Protein AF-A0AA38VPV1-F1 (afdb_monomer_lite)

Foldseek 3Di:
DDDDPADDDDDDPVVVCVVVCLEPVPFQDFLDQDDDQALLPPAEDDDPPVQVVLVVLLPSLSSVLRVLCVPFLLQQLLLLQDDPVCPVVNPPDDDDPDDDDDDPDPDQFDASERPPDPRSSVRSVCCSRPPNSVQEYEYADAVCCLPPVDQKDKQLADDPPDDPVCGVPVVVNVVQVVVCVVVPHQWHRMYMYGYSLLSVVLVVCVVVVNSRFPQNVQSSNVSNLRVQLVVQVCSQSGHPVSDDPVNFAHHYHQFPDRRRSQVSSCSSVVQWRKDAPDPSVVCSVPVTSQQFIKIWGGDGCVVVDDDSHTDIHTRGTYD

Sequence (319 aa):
MGRMAGSMPKAWDRDELIRCGAIETGHKFRLDLHGEIHPIFRNWVIGSSDRSDLLAELQQPLLLVSRILEAVGYQWLSSFFPDEGHSARGHCEAPRKLLGTSCLHSAAETVAKDASSDGALESARLELSSALPRCIVWQLDADMFRERGWVGYTARHPRTGTGFQGLDAPETIEKWDGLAHMINAKYRSLTVMVMQEYPARLRELRRFGLEDTEEYVFTAFMAAVTVLHELGHVAFWKDFSALNPRMGEPYHGNDLEMELGDSFVARIFGGWVPFPVLDADSFRRCPSFRDGLAWRQHLTLEHGVRPLFRAHYSIRAAQ

Structure (mmCIF, N/CA/C/O backbone):
data_AF-A0AA38VPV1-F1
#
_entry.id   AF-A0AA38VPV1-F1
#
loop_
_atom_site.group_PDB
_atom_site.id
_atom_site.type_symbol
_atom_site.label_atom_id
_atom_site.label_alt_id
_atom_site.label_comp_id
_atom_site.label_asym_id
_atom_site.label_entity_id
_atom_site.label_seq_id
_atom_site.pdbx_PDB_ins_code
_atom_site.Cartn_x
_atom_site.Cartn_y
_atom_site.Cartn_z
_atom_site.occupancy
_atom_site.B_iso_or_equiv
_atom_site.auth_seq_id
_atom_site.auth_comp_id
_atom_site.auth_asym_id
_atom_site.auth_atom_id
_atom_site.pdbx_PDB_model_num
ATOM 1 N N . MET A 1 1 ? -19.719 6.318 -17.900 1.00 29.78 1 MET A N 1
ATOM 2 C CA . MET A 1 1 ? -19.731 5.001 -17.227 1.00 29.78 1 MET A CA 1
ATOM 3 C C . MET A 1 1 ? -21.112 4.788 -16.634 1.00 29.78 1 MET A C 1
ATOM 5 O O . MET A 1 1 ? -21.563 5.633 -15.871 1.00 29.78 1 MET A O 1
ATOM 9 N N . GLY A 1 2 ? -21.824 3.753 -17.080 1.00 25.44 2 GLY A N 1
ATOM 10 C CA . GLY A 1 2 ? -23.187 3.465 -16.631 1.00 25.44 2 GLY A CA 1
ATOM 11 C C . GLY A 1 2 ? -23.204 3.014 -15.173 1.00 25.44 2 GLY A C 1
ATOM 12 O O . GLY A 1 2 ? -22.370 2.208 -14.770 1.00 25.44 2 GLY A O 1
ATOM 13 N N . ARG A 1 3 ? -24.147 3.549 -14.390 1.00 27.44 3 ARG A N 1
ATOM 14 C CA . ARG A 1 3 ? -24.446 3.087 -13.032 1.00 27.44 3 ARG A CA 1
ATOM 15 C C . ARG A 1 3 ? -24.883 1.622 -13.114 1.00 27.44 3 ARG A C 1
ATOM 17 O O . ARG A 1 3 ? -26.008 1.348 -13.524 1.00 27.44 3 ARG A O 1
ATOM 24 N N . MET A 1 4 ? -24.010 0.685 -12.748 1.00 32.19 4 MET A N 1
ATOM 25 C CA . MET A 1 4 ? -24.480 -0.632 -12.323 1.00 32.19 4 MET A CA 1
ATOM 26 C C . MET A 1 4 ? -25.304 -0.408 -11.057 1.00 32.19 4 MET A C 1
ATOM 28 O O . MET A 1 4 ? -24.842 0.265 -10.136 1.00 32.19 4 MET A O 1
ATOM 32 N N . ALA A 1 5 ? -26.540 -0.907 -11.045 1.00 34.53 5 ALA A N 1
ATOM 33 C CA . ALA A 1 5 ? -27.359 -0.945 -9.844 1.00 34.53 5 ALA A CA 1
ATOM 34 C C . ALA A 1 5 ? -26.578 -1.732 -8.784 1.00 34.53 5 ALA A C 1
ATOM 36 O O . ALA A 1 5 ? -26.422 -2.947 -8.898 1.00 34.53 5 ALA A O 1
ATOM 37 N N . GLY A 1 6 ? -25.993 -1.00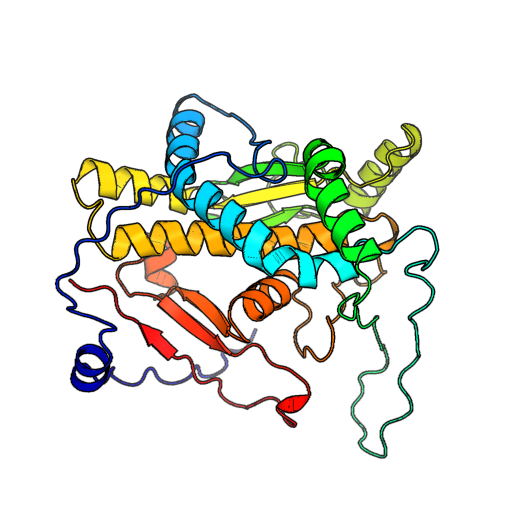5 -7.831 1.00 38.66 6 GLY A N 1
ATOM 38 C CA . GLY A 1 6 ? -25.211 -1.584 -6.751 1.00 38.66 6 GLY A CA 1
ATOM 39 C C . GLY A 1 6 ? -26.068 -2.551 -5.947 1.00 38.66 6 GLY A C 1
ATOM 40 O O . GLY A 1 6 ? -27.283 -2.372 -5.832 1.00 38.66 6 GLY A O 1
ATOM 41 N N . SER A 1 7 ? -25.427 -3.585 -5.410 1.00 43.41 7 SER A N 1
ATOM 42 C CA . SER A 1 7 ? -25.991 -4.431 -4.366 1.00 43.41 7 SER A CA 1
ATOM 43 C C . SER A 1 7 ? -26.727 -3.558 -3.347 1.00 43.41 7 SER A C 1
ATOM 45 O O . SER A 1 7 ? -26.147 -2.642 -2.767 1.00 43.41 7 SER A O 1
ATOM 47 N N . MET A 1 8 ? -28.026 -3.805 -3.166 1.00 41.97 8 MET A N 1
ATOM 48 C CA . MET A 1 8 ? -28.805 -3.122 -2.136 1.00 41.97 8 MET A CA 1
ATOM 49 C C . MET A 1 8 ? -28.166 -3.461 -0.782 1.00 41.97 8 MET A C 1
ATOM 51 O O . MET A 1 8 ? -28.067 -4.654 -0.470 1.00 41.97 8 MET A O 1
ATOM 55 N N . PRO A 1 9 ? -27.710 -2.471 0.006 1.00 50.47 9 PRO A N 1
ATOM 56 C CA . PRO A 1 9 ? -27.156 -2.740 1.322 1.00 50.47 9 PRO A CA 1
ATOM 57 C C . PRO A 1 9 ? -28.230 -3.441 2.154 1.00 50.47 9 PRO A C 1
ATOM 59 O O . PRO A 1 9 ? -29.327 -2.916 2.351 1.00 50.47 9 PRO A O 1
ATOM 62 N N . LYS A 1 10 ? -27.941 -4.666 2.596 1.00 56.19 10 LYS A N 1
ATOM 63 C CA . LYS A 1 10 ? -28.789 -5.343 3.575 1.00 56.19 10 LYS A CA 1
ATOM 64 C C . LYS A 1 10 ? -28.537 -4.714 4.937 1.00 56.19 10 LYS A C 1
ATOM 66 O O . LYS A 1 10 ? -27.414 -4.317 5.243 1.00 56.19 10 LYS A O 1
ATOM 71 N N . ALA A 1 11 ? -29.587 -4.632 5.749 1.00 59.47 11 ALA A N 1
ATOM 72 C CA . ALA A 1 11 ? -29.415 -4.304 7.151 1.00 59.47 11 ALA A CA 1
ATOM 73 C C . ALA A 1 11 ? -28.499 -5.352 7.792 1.00 59.47 11 ALA A C 1
ATOM 75 O O . ALA A 1 11 ? -28.614 -6.547 7.517 1.00 59.47 11 ALA A O 1
ATOM 76 N N . TRP A 1 12 ? -27.578 -4.875 8.614 1.00 59.53 12 TRP A N 1
ATOM 77 C CA . TRP A 1 12 ? -26.670 -5.711 9.374 1.00 59.53 12 TRP A CA 1
ATOM 78 C C . TRP A 1 12 ? -27.447 -6.515 10.415 1.00 59.53 12 TRP A C 1
ATOM 80 O O . TRP A 1 12 ? -28.262 -5.940 11.142 1.00 59.53 12 TRP A O 1
ATOM 90 N N . ASP A 1 13 ? -27.172 -7.814 10.525 1.00 70.62 13 ASP A N 1
ATOM 91 C CA . ASP A 1 13 ? -27.646 -8.611 11.657 1.00 70.62 13 ASP A CA 1
ATOM 92 C C . ASP A 1 13 ? -26.740 -8.322 12.860 1.00 70.62 13 ASP A C 1
ATOM 94 O O . ASP A 1 13 ? -25.675 -8.913 13.037 1.00 70.62 13 ASP A O 1
ATOM 98 N N . ARG A 1 14 ? -27.139 -7.330 13.663 1.00 67.56 14 ARG A N 1
ATOM 99 C CA . ARG A 1 14 ? -26.377 -6.906 14.843 1.00 67.56 14 ARG A CA 1
ATOM 100 C C . ARG A 1 14 ? -26.188 -8.059 15.833 1.00 67.56 14 ARG A C 1
ATOM 102 O O . ARG A 1 14 ? -25.114 -8.162 16.418 1.00 67.56 14 ARG A O 1
ATOM 109 N N . ASP A 1 15 ? -27.179 -8.936 15.981 1.00 71.88 15 ASP A N 1
ATOM 110 C CA . ASP A 1 15 ? -27.124 -10.058 16.921 1.00 71.88 15 ASP A CA 1
ATOM 111 C C . ASP A 1 15 ? -26.126 -11.124 16.452 1.00 71.88 15 ASP A C 1
ATOM 113 O O . ASP A 1 15 ? -25.409 -11.715 17.258 1.00 71.88 15 ASP A O 1
ATOM 117 N N . GLU A 1 16 ? -26.040 -11.386 15.147 1.00 68.31 16 GLU A N 1
ATOM 118 C CA . GLU A 1 16 ? -24.996 -12.236 14.567 1.00 68.31 16 GLU A CA 1
ATOM 119 C C . GLU A 1 16 ? -23.597 -11.633 14.747 1.00 68.31 16 GLU A C 1
ATOM 121 O O . GLU A 1 16 ? -22.689 -12.334 15.185 1.00 68.31 16 GLU A O 1
ATOM 126 N N . LEU A 1 17 ? -23.426 -10.329 14.514 1.00 61.12 17 LEU A N 1
ATOM 127 C CA . LEU A 1 17 ? -22.130 -9.661 14.690 1.00 61.12 17 LEU A CA 1
ATOM 128 C C . LEU A 1 17 ? -21.656 -9.669 16.146 1.00 61.12 17 LEU A C 1
ATOM 130 O O . LEU A 1 17 ? -20.478 -9.920 16.394 1.00 61.12 17 LEU A O 1
ATOM 134 N N . ILE A 1 18 ? -22.558 -9.436 17.104 1.00 65.81 18 ILE A N 1
ATOM 135 C CA . ILE A 1 18 ? -22.245 -9.540 18.537 1.00 65.81 18 ILE A CA 1
ATOM 136 C C . ILE A 1 18 ? -21.877 -10.988 18.886 1.00 65.81 18 ILE A C 1
ATOM 138 O O . ILE A 1 18 ? -20.853 -11.223 19.525 1.00 65.81 18 ILE A O 1
ATOM 142 N N . ARG A 1 19 ? -22.662 -11.980 18.432 1.00 70.19 19 ARG A N 1
ATOM 143 C CA . ARG A 1 19 ? -22.385 -13.411 18.687 1.00 70.19 19 ARG A CA 1
ATOM 144 C C . ARG A 1 19 ? -21.039 -13.865 18.128 1.00 70.19 19 ARG A C 1
ATOM 146 O O . ARG A 1 19 ? -20.371 -14.680 18.756 1.00 70.19 19 ARG A O 1
ATOM 153 N N . CYS A 1 20 ? -20.644 -13.335 16.976 1.00 61.69 20 CYS A N 1
ATOM 154 C CA . CYS A 1 20 ? -19.362 -13.622 16.343 1.00 61.69 20 CYS A CA 1
ATOM 155 C C . CYS A 1 20 ? -18.199 -12.797 16.923 1.00 61.69 20 CYS A C 1
ATOM 157 O O . CYS A 1 20 ? -17.075 -12.934 16.445 1.00 61.69 20 CYS A O 1
ATOM 159 N N . GLY A 1 21 ? -18.444 -11.939 17.923 1.00 58.31 21 GLY A N 1
ATOM 160 C CA . GLY A 1 21 ? -17.423 -11.074 18.519 1.00 58.31 21 GLY A CA 1
ATOM 161 C C . GLY A 1 21 ? -16.864 -10.036 17.543 1.00 58.31 21 GLY A C 1
ATOM 162 O O . GLY A 1 21 ? -15.721 -9.614 17.689 1.00 58.31 21 GLY A O 1
ATOM 163 N N . ALA A 1 22 ? -17.640 -9.658 16.526 1.00 59.44 22 ALA A N 1
ATOM 164 C CA . ALA A 1 22 ? -17.220 -8.714 15.496 1.00 59.44 22 ALA A CA 1
ATOM 165 C C . ALA A 1 22 ? -17.436 -7.248 15.907 1.00 59.44 22 ALA A C 1
ATOM 167 O O . ALA A 1 22 ? -16.759 -6.376 15.378 1.00 59.44 22 ALA A O 1
ATOM 168 N N . ILE A 1 23 ? -18.371 -6.975 16.826 1.00 61.56 23 ILE A N 1
ATOM 169 C CA . ILE A 1 23 ? -18.681 -5.639 17.366 1.00 61.56 23 ILE A CA 1
ATOM 170 C C . ILE A 1 23 ? -18.973 -5.728 18.867 1.00 61.56 23 ILE A C 1
ATOM 172 O O . ILE A 1 23 ? -19.243 -6.815 19.376 1.00 61.56 23 ILE A O 1
ATOM 176 N N . GLU A 1 24 ? -18.963 -4.586 19.565 1.00 64.00 24 GLU A N 1
ATOM 177 C CA . GLU A 1 24 ? -19.323 -4.475 20.997 1.00 64.00 24 GLU A CA 1
ATOM 178 C C . GLU A 1 24 ? -18.534 -5.429 21.906 1.00 64.00 24 GLU A C 1
ATOM 180 O O . GLU A 1 24 ? -18.998 -5.864 22.957 1.00 64.00 24 GLU A O 1
ATOM 185 N N . THR A 1 25 ? -17.300 -5.737 21.514 1.00 65.31 25 THR A N 1
ATOM 186 C CA . THR A 1 25 ? -16.459 -6.707 22.222 1.00 65.31 25 THR A CA 1
ATOM 187 C C . THR A 1 25 ? -16.004 -6.218 23.600 1.00 65.31 25 THR A C 1
ATOM 189 O O . THR A 1 25 ? -15.490 -6.996 24.401 1.00 65.31 25 THR A O 1
ATOM 192 N N . GLY A 1 26 ? -16.152 -4.918 23.886 1.00 63.03 26 GLY A N 1
ATOM 193 C CA . GLY A 1 26 ? -15.644 -4.280 25.101 1.00 63.03 26 GLY A CA 1
ATOM 194 C C . GLY A 1 26 ? -14.113 -4.234 25.176 1.00 63.03 26 GLY A C 1
ATOM 195 O O . GLY A 1 26 ? -13.563 -3.753 26.170 1.00 63.03 26 GLY A O 1
ATOM 196 N N . HIS A 1 27 ? -13.411 -4.716 24.145 1.00 64.88 27 HIS A N 1
ATOM 197 C CA . HIS A 1 27 ? -11.962 -4.661 24.072 1.00 64.88 27 HIS A CA 1
ATOM 198 C C . HIS A 1 27 ? -11.513 -3.248 23.716 1.00 64.88 27 HIS A C 1
ATOM 200 O O . HIS A 1 27 ? -11.891 -2.685 22.694 1.00 64.88 27 HIS A O 1
ATOM 206 N N . LYS A 1 28 ? -10.662 -2.683 24.571 1.00 67.19 28 LYS A N 1
ATOM 207 C CA . LYS A 1 28 ? -9.878 -1.502 24.227 1.00 67.19 28 LYS A CA 1
ATOM 208 C C . LYS A 1 28 ? -8.683 -1.961 23.412 1.00 67.19 28 LYS A C 1
ATOM 210 O O . LYS A 1 28 ? -7.874 -2.754 23.895 1.00 67.19 28 LYS A O 1
ATOM 215 N N . PHE A 1 29 ? -8.572 -1.462 22.191 1.00 71.25 29 PHE A N 1
ATOM 216 C CA . PHE A 1 29 ? -7.470 -1.801 21.306 1.00 71.25 29 PHE A CA 1
ATOM 217 C C . PHE A 1 29 ? -6.423 -0.703 21.386 1.00 71.25 29 PHE A C 1
ATOM 219 O O . PHE A 1 29 ? -6.683 0.423 20.991 1.00 71.25 29 PHE A O 1
ATOM 226 N N . ARG A 1 30 ? -5.225 -1.011 21.882 1.00 79.44 30 ARG A N 1
ATOM 227 C CA . ARG A 1 30 ? -4.096 -0.082 21.802 1.00 79.44 30 ARG A CA 1
ATOM 228 C C . ARG A 1 30 ? -3.117 -0.595 20.761 1.00 79.44 30 ARG A C 1
ATOM 230 O O . ARG A 1 30 ? -2.636 -1.720 20.882 1.00 79.44 30 ARG A O 1
ATOM 237 N N . LEU A 1 31 ? -2.824 0.223 19.754 1.00 84.62 31 LEU A N 1
ATOM 238 C CA . LEU A 1 31 ? -1.751 -0.082 18.813 1.00 84.62 31 LEU A CA 1
ATOM 239 C C . LEU A 1 31 ? -0.414 0.068 19.541 1.00 84.62 31 LEU A C 1
ATOM 241 O O . LEU A 1 31 ? -0.057 1.162 19.973 1.00 84.62 31 LEU A O 1
ATOM 245 N N . ASP A 1 32 ? 0.286 -1.047 19.711 1.00 89.94 32 ASP A N 1
ATOM 246 C CA . ASP A 1 32 ? 1.561 -1.117 20.427 1.00 89.94 32 ASP A CA 1
ATOM 247 C C . ASP A 1 32 ? 2.509 -2.104 19.733 1.00 89.94 32 ASP A C 1
ATOM 249 O O . ASP A 1 32 ? 3.116 -2.982 20.345 1.00 89.94 32 ASP A O 1
ATOM 253 N N . LEU A 1 33 ? 2.572 -2.025 18.401 1.00 92.25 33 LEU A N 1
ATOM 254 C CA . LEU A 1 33 ? 3.563 -2.769 17.636 1.00 92.25 33 LEU A CA 1
ATOM 255 C C . LEU A 1 33 ? 4.943 -2.154 17.866 1.00 92.25 33 LEU A C 1
ATOM 257 O O . LEU A 1 33 ? 5.098 -0.930 17.881 1.00 92.25 33 LEU A O 1
ATOM 261 N N . HIS A 1 34 ? 5.944 -3.027 17.982 1.00 93.88 34 HIS A N 1
ATOM 262 C CA . HIS A 1 34 ? 7.340 -2.677 18.242 1.00 93.88 34 HIS A CA 1
ATOM 263 C C . HIS A 1 34 ? 8.285 -3.244 17.175 1.00 93.88 34 HIS A C 1
ATOM 265 O O . HIS A 1 34 ? 7.930 -4.099 16.352 1.00 93.88 34 HIS A O 1
ATOM 271 N N . GLY A 1 35 ? 9.532 -2.781 17.223 1.00 94.44 35 GLY A N 1
ATOM 272 C CA . GLY A 1 35 ? 10.621 -3.217 16.354 1.00 94.44 35 GLY A CA 1
ATOM 273 C C . GLY A 1 35 ? 10.867 -2.263 15.191 1.00 94.44 35 GLY A C 1
ATOM 274 O O . GLY A 1 35 ? 10.474 -1.099 15.224 1.00 94.44 35 GLY A O 1
ATOM 275 N N . GLU A 1 36 ? 11.550 -2.755 14.163 1.00 96.31 36 GLU A N 1
ATOM 276 C CA . GLU A 1 36 ? 11.933 -1.932 13.019 1.00 96.31 36 GLU A CA 1
ATOM 277 C C . GLU A 1 36 ? 10.914 -2.002 11.881 1.00 96.31 36 GLU A C 1
ATOM 279 O O . GLU A 1 36 ? 10.382 -3.074 11.578 1.00 96.31 36 GLU A O 1
ATOM 284 N N . ILE A 1 37 ? 10.690 -0.861 11.222 1.00 97.81 37 ILE A N 1
ATOM 285 C CA . ILE A 1 37 ? 9.980 -0.790 9.940 1.00 97.81 37 ILE A CA 1
ATOM 286 C C . ILE A 1 37 ? 10.870 -1.422 8.867 1.00 97.81 37 ILE A C 1
ATOM 288 O O . ILE A 1 37 ? 12.065 -1.122 8.798 1.00 97.81 37 ILE A O 1
ATOM 292 N N . HIS A 1 38 ? 10.302 -2.267 8.015 1.00 98.06 38 HIS A N 1
ATOM 293 C CA . HIS A 1 38 ? 11.009 -2.928 6.927 1.00 98.06 38 HIS A CA 1
ATOM 294 C C . HIS A 1 38 ? 11.644 -1.893 5.974 1.00 98.06 38 HIS A C 1
ATOM 296 O O . HIS A 1 38 ? 10.984 -0.902 5.645 1.00 98.06 38 HIS A O 1
ATOM 302 N N . PRO A 1 39 ? 12.894 -2.085 5.498 1.00 97.75 39 PRO A N 1
ATOM 303 C CA . PRO A 1 39 ? 13.607 -1.103 4.673 1.00 97.75 39 PRO A CA 1
ATOM 304 C C . PRO A 1 39 ? 12.817 -0.563 3.478 1.00 97.75 39 PRO A C 1
ATOM 306 O O . PRO A 1 39 ? 12.891 0.632 3.191 1.00 97.75 39 PRO A O 1
ATOM 309 N N . ILE A 1 40 ? 12.013 -1.415 2.836 1.00 97.69 40 ILE A N 1
ATOM 310 C CA . ILE A 1 40 ? 11.172 -1.046 1.690 1.00 97.69 40 ILE A CA 1
ATOM 311 C C . ILE A 1 40 ? 10.214 0.118 1.974 1.00 97.69 40 ILE A C 1
ATOM 313 O O . ILE A 1 40 ? 9.898 0.859 1.051 1.00 97.69 40 ILE A O 1
ATOM 317 N N . PHE A 1 41 ? 9.811 0.332 3.231 1.00 97.62 41 PHE A N 1
ATOM 318 C CA . PHE A 1 41 ? 8.854 1.366 3.638 1.00 97.62 41 PHE A CA 1
ATOM 319 C C . PHE A 1 41 ? 9.505 2.587 4.303 1.00 97.62 41 PHE A C 1
ATOM 321 O O . PHE A 1 41 ? 8.802 3.396 4.902 1.00 97.62 41 PHE A O 1
ATOM 328 N N . ARG A 1 42 ? 10.839 2.722 4.276 1.00 92.94 42 ARG A N 1
ATOM 329 C CA . ARG A 1 42 ? 11.544 3.779 5.032 1.00 92.94 42 ARG A CA 1
ATOM 330 C C . ARG A 1 42 ? 11.714 5.092 4.267 1.00 92.94 42 ARG A C 1
ATOM 332 O O . ARG A 1 42 ? 11.824 6.142 4.895 1.00 92.94 42 ARG A O 1
ATOM 339 N N . ASN A 1 43 ? 11.776 5.051 2.938 1.00 94.38 43 ASN A N 1
ATOM 340 C CA . ASN A 1 43 ? 12.197 6.201 2.136 1.00 94.38 43 ASN A CA 1
ATOM 341 C C . ASN A 1 43 ? 11.036 7.162 1.827 1.00 94.38 43 ASN A C 1
ATOM 343 O O . ASN A 1 43 ? 10.511 7.156 0.717 1.00 94.38 43 ASN A O 1
ATOM 347 N N . TRP A 1 44 ? 10.616 7.961 2.811 1.00 94.50 44 TRP A N 1
ATOM 348 C CA . TRP A 1 44 ? 9.538 8.946 2.659 1.00 94.50 44 TRP A CA 1
ATOM 349 C C . TRP A 1 44 ? 10.059 10.337 2.285 1.00 94.50 44 TRP A C 1
ATOM 351 O O . TRP A 1 44 ? 11.041 10.816 2.850 1.00 94.50 44 TRP A O 1
ATOM 361 N N . VAL A 1 45 ? 9.356 11.036 1.390 1.00 90.06 45 VAL A N 1
ATOM 362 C CA . VAL A 1 45 ? 9.591 12.459 1.118 1.00 90.06 45 VAL A CA 1
ATOM 363 C C . VAL A 1 45 ? 9.173 13.272 2.336 1.00 90.06 45 VAL A C 1
ATOM 365 O O . VAL A 1 45 ? 7.985 13.466 2.607 1.00 90.06 45 VAL A O 1
ATOM 368 N N . ILE A 1 46 ? 10.164 13.794 3.051 1.00 78.62 46 ILE A N 1
ATOM 369 C CA . ILE A 1 46 ? 9.948 14.731 4.149 1.00 78.62 46 ILE A CA 1
ATOM 370 C C . ILE A 1 46 ? 9.747 16.119 3.534 1.00 78.62 46 ILE A C 1
ATOM 372 O O . ILE A 1 46 ? 10.673 16.720 2.992 1.00 78.62 46 ILE A O 1
ATOM 376 N N . GLY A 1 47 ? 8.500 16.589 3.553 1.00 70.00 47 GLY A N 1
ATOM 377 C CA . GLY A 1 47 ? 8.130 17.932 3.111 1.00 70.00 47 GLY A CA 1
ATOM 378 C C . GLY A 1 47 ? 8.303 18.979 4.216 1.00 70.00 47 GLY A C 1
ATOM 379 O O . GLY A 1 47 ? 9.269 18.964 4.972 1.00 70.00 47 GLY A O 1
ATOM 380 N N . SER A 1 48 ? 7.338 19.896 4.322 1.00 70.56 48 SER A N 1
ATOM 381 C CA . SER A 1 48 ? 7.248 20.847 5.438 1.00 70.56 48 SER A CA 1
ATOM 382 C C . SER A 1 48 ? 7.191 20.142 6.804 1.00 70.56 48 SER A C 1
ATOM 384 O O . SER A 1 48 ? 6.839 18.965 6.893 1.00 70.56 48 SER A O 1
ATOM 386 N N . SER A 1 49 ? 7.478 20.876 7.885 1.00 66.94 49 SER A N 1
ATOM 387 C CA . SER A 1 49 ? 7.426 20.353 9.262 1.00 66.94 49 SER A CA 1
ATOM 388 C C . SER A 1 49 ? 6.097 19.662 9.599 1.00 66.94 49 SER A C 1
ATOM 390 O O . SER A 1 49 ? 6.110 18.566 10.143 1.00 66.94 49 SER A O 1
ATOM 392 N N . ASP A 1 50 ? 4.958 20.223 9.177 1.00 68.94 50 ASP A N 1
ATOM 393 C CA . ASP A 1 50 ? 3.633 19.608 9.383 1.00 68.94 50 ASP A CA 1
ATOM 394 C C . ASP A 1 50 ? 3.492 18.243 8.680 1.00 68.94 50 ASP A C 1
ATOM 396 O O . ASP A 1 50 ? 2.867 17.327 9.210 1.00 68.94 50 ASP A O 1
ATOM 400 N N . ARG A 1 51 ? 4.128 18.056 7.514 1.00 74.06 51 ARG A N 1
ATOM 401 C CA . ARG A 1 51 ? 4.163 16.744 6.847 1.00 74.06 51 ARG A CA 1
ATOM 402 C C . ARG A 1 51 ? 5.060 15.754 7.582 1.00 74.06 51 ARG A C 1
ATOM 404 O O . ARG A 1 51 ? 4.721 14.577 7.629 1.00 74.06 51 ARG A O 1
ATOM 411 N N . SER A 1 52 ? 6.161 16.213 8.175 1.00 77.88 52 SER A N 1
ATOM 412 C CA . SER A 1 52 ? 7.007 15.366 9.025 1.00 77.88 52 SER A CA 1
ATOM 413 C C . SER A 1 52 ? 6.241 14.862 10.251 1.00 77.88 52 SER A C 1
ATOM 415 O O . SER A 1 52 ? 6.318 13.680 10.578 1.00 77.88 52 SER A O 1
ATOM 417 N N . ASP A 1 53 ? 5.453 15.728 10.890 1.00 85.44 53 ASP A N 1
ATOM 418 C CA . ASP A 1 53 ? 4.629 15.353 12.044 1.00 85.44 53 ASP A CA 1
ATOM 419 C C . ASP A 1 53 ? 3.508 14.378 11.657 1.00 85.44 53 ASP A C 1
ATOM 421 O O . ASP A 1 53 ? 3.187 13.464 12.413 1.00 85.44 53 ASP A O 1
ATOM 425 N N . LEU A 1 54 ? 2.922 14.540 10.466 1.00 89.31 54 LEU A N 1
ATOM 426 C CA . LEU A 1 54 ? 1.934 13.600 9.932 1.00 89.31 54 LEU A CA 1
ATOM 427 C C . LEU A 1 54 ? 2.540 12.226 9.634 1.00 89.31 54 LEU A C 1
ATOM 429 O O . LEU A 1 54 ? 1.921 11.212 9.942 1.00 89.31 54 LEU A O 1
ATOM 433 N N . LEU A 1 55 ? 3.748 12.169 9.070 1.00 90.81 55 LEU A N 1
ATOM 434 C CA . LEU A 1 55 ? 4.427 10.898 8.801 1.00 90.81 55 LEU A CA 1
ATOM 435 C C . LEU A 1 55 ? 4.649 10.077 10.077 1.00 90.81 55 LEU A C 1
ATOM 437 O O . LEU A 1 55 ? 4.546 8.854 10.028 1.00 90.81 55 LEU A O 1
ATOM 441 N N . ALA A 1 56 ? 4.879 10.726 11.222 1.00 92.75 56 ALA A N 1
ATOM 442 C CA . ALA A 1 56 ? 5.019 10.031 12.502 1.00 92.75 56 ALA A CA 1
ATOM 443 C C . ALA A 1 56 ? 3.758 9.230 12.890 1.00 92.75 56 ALA A C 1
ATOM 445 O O . ALA A 1 56 ? 3.864 8.196 13.547 1.00 92.75 56 ALA A O 1
ATOM 446 N N . GLU A 1 57 ? 2.571 9.648 12.441 1.00 95.50 57 GLU A N 1
ATOM 447 C CA . GLU A 1 57 ? 1.319 8.913 12.680 1.00 95.50 57 GLU A CA 1
ATOM 448 C C . GLU A 1 57 ? 1.249 7.599 11.895 1.00 95.50 57 GLU A C 1
ATOM 450 O O . GLU A 1 57 ? 0.505 6.693 12.266 1.00 95.50 57 GLU A O 1
ATOM 455 N N . LEU A 1 58 ? 2.046 7.455 10.830 1.00 96.56 58 LEU A N 1
ATOM 456 C CA . LEU A 1 58 ? 2.145 6.209 10.075 1.00 96.56 58 LEU A CA 1
ATOM 457 C C . LEU A 1 58 ? 3.051 5.165 10.736 1.00 96.56 58 LEU A C 1
ATOM 459 O O . LEU A 1 58 ? 3.122 4.048 10.234 1.00 96.56 58 LEU A O 1
ATOM 463 N N . GLN A 1 59 ? 3.694 5.455 11.871 1.00 96.25 59 GLN A N 1
ATOM 464 C CA . GLN A 1 59 ? 4.596 4.507 12.533 1.00 96.25 59 GLN A CA 1
ATOM 465 C C . GLN A 1 59 ? 3.938 3.136 12.778 1.00 96.25 59 GLN A C 1
ATOM 467 O O . GLN A 1 59 ? 4.486 2.109 12.381 1.00 96.25 59 GLN A O 1
ATOM 472 N N . GLN A 1 60 ? 2.757 3.108 13.405 1.00 96.69 60 GLN A N 1
ATOM 473 C CA . GLN A 1 60 ? 2.035 1.862 13.697 1.00 96.69 60 GLN A CA 1
ATOM 474 C C . GLN A 1 60 ? 1.553 1.148 12.416 1.00 96.69 60 GLN A C 1
ATOM 476 O O . GLN A 1 60 ? 1.831 -0.046 12.282 1.00 96.69 60 GLN A O 1
ATOM 481 N N . PRO A 1 61 ? 0.929 1.837 11.435 1.00 97.75 61 PRO A N 1
ATOM 482 C CA . PRO A 1 61 ? 0.650 1.253 10.122 1.00 97.75 61 PRO A CA 1
ATOM 483 C C . PRO A 1 61 ? 1.874 0.629 9.442 1.00 97.75 61 PRO A C 1
ATOM 485 O O . PRO A 1 61 ? 1.808 -0.508 8.985 1.00 97.75 61 PRO A O 1
ATOM 488 N N . LEU A 1 62 ? 3.013 1.324 9.403 1.00 98.31 62 LEU A N 1
ATOM 489 C CA . LEU A 1 62 ? 4.216 0.835 8.724 1.00 98.31 62 LEU A CA 1
ATOM 490 C C . LEU A 1 62 ? 4.845 -0.355 9.450 1.00 98.31 62 LEU A C 1
ATOM 492 O O . LEU A 1 62 ? 5.345 -1.274 8.798 1.00 98.31 62 LEU A O 1
ATOM 496 N N . LEU A 1 63 ? 4.783 -0.391 10.783 1.00 98.06 63 LEU A N 1
ATOM 497 C CA . LEU A 1 63 ? 5.168 -1.571 11.556 1.00 98.06 63 LEU A CA 1
ATOM 498 C C . LEU A 1 63 ? 4.255 -2.761 11.253 1.00 98.06 63 LEU A C 1
ATOM 500 O O . LEU A 1 63 ? 4.759 -3.859 11.023 1.00 98.06 63 LEU A O 1
ATOM 504 N N . LEU A 1 64 ? 2.938 -2.548 11.185 1.00 97.38 64 LEU A N 1
ATOM 505 C CA . LEU A 1 64 ? 1.980 -3.597 10.834 1.00 97.38 64 LEU A CA 1
ATOM 506 C C . LEU A 1 64 ? 2.282 -4.187 9.454 1.00 97.38 64 LEU A C 1
ATOM 508 O O . LEU A 1 64 ? 2.437 -5.401 9.324 1.00 97.38 64 LEU A O 1
ATOM 512 N N . VAL A 1 65 ? 2.439 -3.332 8.443 1.00 97.88 65 VAL A N 1
ATOM 513 C CA . VAL A 1 65 ? 2.798 -3.756 7.083 1.00 97.88 65 VAL A CA 1
ATOM 514 C C . VAL A 1 65 ? 4.105 -4.539 7.070 1.00 97.88 65 VAL A C 1
ATOM 516 O O . VAL A 1 65 ? 4.195 -5.565 6.401 1.00 97.88 65 VAL A O 1
ATOM 519 N N . SER A 1 66 ? 5.109 -4.088 7.824 1.00 98.25 66 SER A N 1
ATOM 520 C CA . SER A 1 66 ? 6.407 -4.766 7.908 1.00 98.25 66 SER A CA 1
ATOM 521 C C . SER A 1 66 ? 6.260 -6.196 8.424 1.00 98.25 66 SER A C 1
ATOM 523 O O . SER A 1 66 ? 6.797 -7.124 7.826 1.00 98.25 66 SER A O 1
ATOM 525 N N . ARG A 1 67 ? 5.469 -6.393 9.487 1.00 97.12 67 ARG A N 1
ATOM 526 C CA . ARG A 1 67 ? 5.229 -7.725 10.061 1.00 97.12 67 ARG A CA 1
ATOM 527 C C . ARG A 1 67 ? 4.410 -8.616 9.133 1.00 97.12 67 ARG A C 1
ATOM 529 O O . ARG A 1 67 ? 4.720 -9.796 9.016 1.00 97.12 67 ARG A O 1
ATOM 536 N N . ILE A 1 68 ? 3.412 -8.066 8.441 1.00 96.69 68 ILE A N 1
ATOM 537 C CA . ILE A 1 68 ? 2.631 -8.815 7.444 1.00 96.69 68 ILE A CA 1
ATOM 538 C C . ILE A 1 68 ? 3.528 -9.261 6.282 1.00 96.69 68 ILE A C 1
ATOM 540 O O . ILE A 1 68 ? 3.505 -10.432 5.898 1.00 96.69 68 ILE A O 1
ATOM 544 N N . LEU A 1 69 ? 4.345 -8.348 5.747 1.00 96.62 69 LEU A N 1
ATOM 545 C CA . LEU A 1 69 ? 5.283 -8.645 4.666 1.00 96.62 69 LEU A CA 1
ATOM 546 C C . LEU A 1 69 ? 6.230 -9.787 5.057 1.00 96.62 69 LEU A C 1
ATOM 548 O O . LEU A 1 69 ? 6.375 -10.750 4.306 1.00 96.62 69 LEU A O 1
ATOM 552 N N . GLU A 1 70 ? 6.823 -9.700 6.248 1.00 94.69 70 GLU A N 1
ATOM 553 C CA . GLU A 1 70 ? 7.762 -10.699 6.762 1.00 94.69 70 GLU A CA 1
ATOM 554 C C . GLU A 1 70 ? 7.125 -12.064 7.020 1.00 94.69 70 GLU A C 1
ATOM 556 O O . GLU A 1 70 ? 7.759 -13.089 6.752 1.00 94.69 70 GLU A O 1
ATOM 561 N N . ALA A 1 71 ? 5.893 -12.072 7.533 1.00 93.38 71 ALA A N 1
ATOM 562 C CA . ALA A 1 71 ? 5.182 -13.289 7.893 1.00 93.38 71 ALA A CA 1
ATOM 563 C C . ALA A 1 71 ? 4.657 -14.044 6.668 1.00 93.38 71 ALA A C 1
ATOM 565 O O . ALA A 1 71 ? 4.777 -15.266 6.611 1.00 93.38 71 ALA A O 1
ATOM 566 N N . VAL A 1 72 ? 4.054 -13.334 5.707 1.00 91.75 72 VAL A N 1
ATOM 567 C CA . VAL A 1 72 ? 3.305 -13.967 4.604 1.00 91.75 72 VAL A CA 1
ATOM 568 C C . VAL A 1 72 ? 3.473 -13.287 3.245 1.00 91.75 72 VAL A C 1
ATOM 570 O O . VAL A 1 72 ? 3.226 -13.917 2.219 1.00 91.75 72 VAL A O 1
ATOM 573 N N . GLY A 1 73 ? 3.908 -12.025 3.194 1.00 91.88 73 GLY A N 1
ATOM 574 C CA . GLY A 1 73 ? 3.932 -11.261 1.942 1.00 91.88 73 GLY A CA 1
ATOM 575 C C . GLY A 1 73 ? 4.976 -11.743 0.928 1.00 91.88 73 GLY A C 1
ATOM 576 O O . GLY A 1 73 ? 4.720 -11.736 -0.276 1.00 91.88 73 GLY A O 1
ATOM 577 N N . TYR A 1 74 ? 6.133 -12.219 1.395 1.00 92.31 74 TYR A N 1
ATOM 578 C CA . TYR A 1 74 ? 7.217 -12.651 0.505 1.00 92.31 74 TYR A CA 1
ATOM 579 C C . TYR A 1 74 ? 6.848 -13.797 -0.439 1.00 92.31 74 TYR A C 1
ATOM 581 O O . TYR A 1 74 ? 7.380 -13.857 -1.544 1.00 92.31 74 TYR A O 1
ATOM 589 N N . GLN A 1 75 ? 5.937 -14.684 -0.030 1.00 89.19 75 GLN A N 1
ATOM 590 C CA . GLN A 1 75 ? 5.551 -15.839 -0.841 1.00 89.19 75 GLN A CA 1
ATOM 591 C C . GLN A 1 75 ? 4.878 -15.427 -2.154 1.00 89.19 75 GLN A C 1
ATOM 593 O O . GLN A 1 75 ? 5.105 -16.053 -3.182 1.00 89.19 75 GLN A O 1
ATOM 598 N N . TRP A 1 76 ? 4.053 -14.381 -2.124 1.00 90.62 76 TRP A N 1
ATOM 599 C CA . TRP A 1 76 ? 3.425 -13.858 -3.336 1.00 90.62 76 TRP A CA 1
ATOM 600 C C . TRP A 1 76 ? 4.430 -13.060 -4.169 1.00 90.62 76 TRP A C 1
ATOM 602 O O . TRP A 1 76 ? 4.544 -13.239 -5.381 1.00 90.62 76 TRP A O 1
ATOM 612 N N . LEU A 1 77 ? 5.210 -12.209 -3.494 1.00 90.88 77 LEU A N 1
ATOM 613 C CA . LEU A 1 77 ? 6.166 -11.312 -4.137 1.00 90.88 77 LEU A CA 1
ATOM 614 C C . LEU A 1 77 ? 7.288 -12.062 -4.863 1.00 90.88 77 LEU A C 1
ATOM 616 O O . LEU A 1 77 ? 7.766 -11.561 -5.876 1.00 90.88 77 LEU A O 1
ATOM 620 N N . SER A 1 78 ? 7.682 -13.256 -4.408 1.00 89.12 78 SER A N 1
ATOM 621 C CA . SER A 1 78 ? 8.741 -14.066 -5.035 1.00 89.12 78 SER A CA 1
ATOM 622 C C . SER A 1 78 ? 8.494 -14.378 -6.512 1.00 89.12 78 SER A C 1
ATOM 624 O O . SER A 1 78 ? 9.452 -14.516 -7.272 1.00 89.12 78 SER A O 1
ATOM 626 N N . SER A 1 79 ? 7.233 -14.397 -6.957 1.00 85.50 79 SER A N 1
ATOM 627 C CA . SER A 1 79 ? 6.873 -14.551 -8.374 1.00 85.50 79 SER A CA 1
ATOM 628 C C . SER A 1 79 ? 7.426 -13.430 -9.275 1.00 85.50 79 SER A C 1
ATOM 630 O O . SER A 1 79 ? 7.599 -13.635 -10.477 1.00 85.50 79 SER A O 1
ATOM 632 N N . PHE A 1 80 ? 7.779 -12.276 -8.696 1.00 86.25 80 PHE A N 1
ATOM 633 C CA . PHE A 1 80 ? 8.353 -11.112 -9.379 1.00 86.25 80 PHE A CA 1
ATOM 634 C C . PHE A 1 80 ? 9.873 -10.961 -9.179 1.00 86.25 80 PHE A C 1
ATOM 636 O O . PHE A 1 80 ? 10.459 -10.003 -9.695 1.00 86.25 80 PHE A O 1
ATOM 643 N N . PHE A 1 81 ? 10.515 -11.890 -8.455 1.00 83.56 81 PHE A N 1
ATOM 644 C CA . PHE A 1 81 ? 11.960 -11.908 -8.167 1.00 83.56 81 PHE A CA 1
ATOM 645 C C . PHE A 1 81 ? 12.610 -13.257 -8.521 1.00 83.56 81 PHE A C 1
ATOM 647 O O . PHE A 1 81 ? 13.172 -13.920 -7.647 1.00 83.56 81 PHE A O 1
ATOM 654 N N . PRO A 1 82 ? 12.543 -13.698 -9.788 1.00 68.19 82 PRO A N 1
ATOM 655 C CA . PRO A 1 82 ? 13.110 -14.982 -10.171 1.00 68.19 82 PRO A CA 1
ATOM 656 C C . PRO A 1 82 ? 14.625 -15.047 -9.945 1.00 68.19 82 PRO A C 1
ATOM 658 O O . PRO A 1 82 ? 15.345 -14.086 -10.219 1.00 68.19 82 PRO A O 1
ATOM 661 N N . ASP A 1 83 ? 15.107 -16.213 -9.516 1.00 64.06 83 ASP A N 1
ATOM 662 C CA . ASP A 1 83 ? 16.538 -16.504 -9.396 1.00 64.06 83 ASP A CA 1
ATOM 663 C C . ASP A 1 83 ? 17.247 -16.420 -10.755 1.00 64.06 83 ASP A C 1
ATOM 665 O O . ASP A 1 83 ? 16.663 -16.739 -11.793 1.00 64.06 83 ASP A O 1
ATOM 669 N N . GLU A 1 84 ? 18.547 -16.098 -10.759 1.00 53.28 84 GLU A N 1
ATOM 670 C CA . GLU A 1 84 ? 19.361 -15.965 -11.983 1.00 53.28 84 GLU A CA 1
ATOM 671 C C . GLU A 1 84 ? 19.386 -17.231 -12.876 1.00 53.28 84 GLU A C 1
ATOM 673 O O . GLU A 1 84 ? 19.737 -17.152 -14.053 1.00 53.28 84 GLU A O 1
ATOM 678 N N . GLY 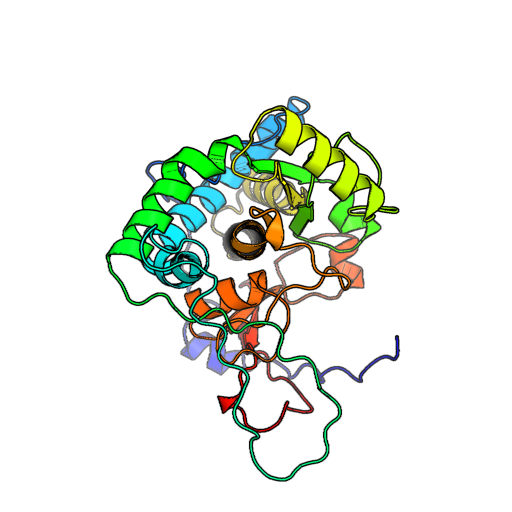A 1 85 ? 18.959 -18.393 -12.360 1.00 42.56 85 GLY A N 1
ATOM 679 C CA . GLY A 1 85 ? 18.793 -19.645 -13.116 1.00 42.56 85 GLY A CA 1
ATOM 680 C C . GLY A 1 85 ? 17.394 -19.892 -13.705 1.00 42.56 85 GLY A C 1
ATOM 681 O O . GLY A 1 85 ? 17.243 -20.755 -14.567 1.00 42.56 85 GLY A O 1
ATOM 682 N N . HIS A 1 86 ? 16.378 -19.136 -13.285 1.00 43.72 86 HIS A N 1
ATOM 683 C CA . HIS A 1 86 ? 14.988 -19.259 -13.726 1.00 43.72 86 HIS A CA 1
ATOM 684 C C . HIS A 1 86 ? 14.544 -17.934 -14.327 1.00 43.72 86 HIS A C 1
ATOM 686 O O . HIS A 1 86 ? 13.756 -17.212 -13.735 1.00 43.72 86 HIS A O 1
ATOM 692 N N . SER A 1 87 ? 15.066 -17.582 -15.505 1.00 36.56 87 SER A N 1
ATOM 693 C CA . SER A 1 87 ? 14.644 -16.356 -16.187 1.00 36.56 87 SER A CA 1
ATOM 694 C C . SER A 1 87 ? 13.113 -16.237 -16.170 1.00 36.56 87 SER A C 1
ATOM 696 O O . SER A 1 87 ? 12.425 -17.177 -16.572 1.00 36.56 87 SER A O 1
ATOM 698 N N . ALA A 1 88 ? 12.587 -15.066 -15.786 1.00 42.59 88 ALA A N 1
ATOM 699 C CA . ALA A 1 88 ? 11.165 -14.704 -15.902 1.00 42.59 88 ALA A CA 1
ATOM 700 C C . ALA A 1 88 ? 10.575 -15.017 -17.297 1.00 42.59 88 ALA A C 1
ATOM 702 O O . ALA A 1 88 ? 9.366 -15.098 -17.482 1.00 42.59 88 ALA A O 1
ATOM 703 N N . ARG A 1 89 ? 11.449 -15.214 -18.295 1.00 38.75 89 ARG A N 1
ATOM 704 C CA . ARG A 1 89 ? 11.140 -15.632 -19.664 1.00 38.75 89 ARG A CA 1
ATOM 705 C C . ARG A 1 89 ? 10.687 -17.096 -19.812 1.00 38.75 89 ARG A C 1
ATOM 707 O O . ARG A 1 89 ? 10.256 -17.457 -20.902 1.00 38.75 89 ARG A O 1
ATOM 714 N N . GLY A 1 90 ? 10.795 -17.938 -18.779 1.00 33.72 90 GLY A N 1
ATOM 715 C CA . GLY A 1 90 ? 10.621 -19.397 -18.871 1.00 33.72 90 GLY A CA 1
ATOM 716 C C . GLY A 1 90 ? 9.246 -19.972 -18.506 1.00 33.72 90 GLY A C 1
ATOM 717 O O . GLY A 1 90 ? 8.990 -21.129 -18.825 1.00 33.72 90 GLY A O 1
ATOM 718 N N . HIS A 1 91 ? 8.343 -19.206 -17.885 1.00 33.47 91 HIS A N 1
ATOM 719 C CA . HIS A 1 91 ? 6.992 -19.684 -17.525 1.00 33.47 91 HIS A CA 1
ATOM 720 C C . HIS A 1 91 ? 5.878 -19.142 -18.430 1.00 33.47 91 HIS A C 1
ATOM 722 O O . HIS A 1 91 ? 4.693 -19.233 -18.110 1.00 33.47 91 HIS A O 1
ATOM 728 N N . CYS A 1 92 ? 6.254 -18.641 -19.607 1.00 39.66 92 CYS A N 1
ATOM 729 C CA . CYS A 1 92 ? 5.338 -18.271 -20.677 1.00 39.66 92 CYS A CA 1
ATOM 730 C C . CYS A 1 92 ? 4.817 -19.520 -21.407 1.00 39.66 92 CYS A C 1
ATOM 732 O O . CYS A 1 92 ? 5.144 -19.757 -22.569 1.00 39.66 92 CYS A O 1
ATOM 734 N N . GLU A 1 93 ? 3.997 -20.334 -20.745 1.00 31.50 93 GLU A N 1
ATOM 735 C CA . GLU A 1 93 ? 3.147 -21.274 -21.474 1.00 31.50 93 GLU A CA 1
ATOM 736 C C . GLU A 1 93 ? 1.936 -20.512 -22.020 1.00 31.50 93 GLU A C 1
ATOM 738 O O . GLU A 1 93 ? 1.094 -20.016 -21.271 1.00 31.50 93 GLU A O 1
ATOM 743 N N . ALA A 1 94 ? 1.841 -20.422 -23.348 1.00 32.22 94 ALA A N 1
ATOM 744 C CA . ALA A 1 94 ? 0.598 -20.043 -24.006 1.00 32.22 94 ALA A CA 1
ATOM 745 C C . ALA A 1 94 ? -0.523 -20.986 -23.524 1.00 32.22 94 ALA A C 1
ATOM 747 O O . ALA A 1 94 ? -0.313 -22.204 -23.505 1.00 32.22 94 ALA A O 1
ATOM 748 N N . PRO A 1 95 ? -1.715 -20.487 -23.150 1.00 37.41 95 PRO A N 1
ATOM 749 C CA . PRO A 1 95 ? -2.762 -21.365 -22.668 1.00 37.41 95 PRO A CA 1
ATOM 750 C C . PRO A 1 95 ? -3.165 -22.348 -23.767 1.00 37.41 95 PRO A C 1
ATOM 752 O O . PRO A 1 95 ? -3.522 -21.973 -24.889 1.00 37.41 95 PRO A O 1
ATOM 755 N N . ARG A 1 96 ? -3.132 -23.638 -23.416 1.00 36.06 96 ARG A N 1
ATOM 756 C CA . ARG A 1 96 ? -3.848 -24.697 -24.131 1.00 36.06 96 ARG A CA 1
ATOM 757 C C . ARG A 1 96 ? -5.280 -24.212 -24.353 1.00 36.06 96 ARG A C 1
ATOM 759 O O . ARG A 1 96 ? -5.952 -23.856 -23.390 1.00 36.06 96 ARG A O 1
ATOM 766 N N . LYS A 1 97 ? -5.732 -24.214 -25.615 1.00 31.17 97 LYS A N 1
ATOM 767 C CA . LYS A 1 97 ? -7.126 -23.958 -26.012 1.00 31.17 97 LYS A CA 1
ATOM 768 C C . LYS A 1 97 ? -8.069 -24.751 -25.101 1.00 31.17 97 LYS A C 1
ATOM 770 O O . LYS A 1 97 ? -8.267 -25.946 -25.314 1.00 31.17 97 LYS A O 1
ATOM 775 N N . LEU A 1 98 ? -8.640 -24.093 -24.096 1.00 35.94 98 LEU A N 1
ATOM 776 C CA . LEU A 1 98 ? -9.758 -24.630 -23.339 1.00 35.94 98 LEU A CA 1
ATOM 777 C C . LEU A 1 98 ? -10.981 -24.547 -24.254 1.00 35.94 98 LEU A C 1
ATOM 77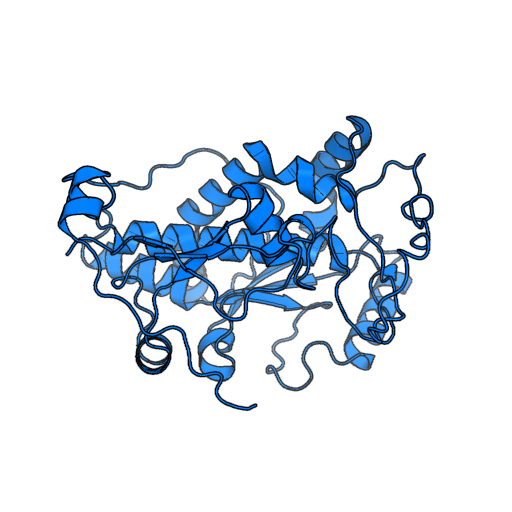9 O O . LEU A 1 98 ? -11.376 -23.484 -24.725 1.00 35.94 98 LEU A O 1
ATOM 783 N N . LEU A 1 99 ? -11.451 -25.739 -24.602 1.00 35.78 99 LEU A N 1
ATOM 784 C CA . LEU A 1 99 ? -12.581 -26.075 -25.456 1.00 35.78 99 LEU A CA 1
ATOM 785 C C . LEU A 1 99 ? -13.713 -25.027 -25.482 1.00 35.78 99 LEU A C 1
ATOM 787 O O . LEU A 1 99 ? -14.421 -24.827 -24.504 1.00 35.78 99 LEU A O 1
ATOM 791 N N . GLY A 1 100 ? -13.972 -24.482 -26.673 1.00 32.38 100 GLY A N 1
ATOM 792 C CA . GLY A 1 100 ? -15.338 -24.455 -27.205 1.00 32.38 100 GLY A CA 1
ATOM 793 C C . GLY A 1 100 ? -16.292 -23.324 -26.815 1.00 32.38 100 GLY A C 1
ATOM 794 O O . GLY A 1 100 ? -17.444 -23.399 -27.227 1.00 32.38 100 GLY A O 1
ATOM 795 N N . THR A 1 101 ? -15.876 -22.268 -26.117 1.00 31.06 101 THR A N 1
ATOM 796 C CA . THR A 1 101 ? -16.745 -21.091 -25.903 1.00 31.06 101 THR A CA 1
ATOM 797 C C . THR A 1 101 ? -16.163 -19.841 -26.542 1.00 31.06 101 THR A C 1
ATOM 799 O O . THR A 1 101 ? -15.064 -19.403 -26.206 1.00 31.06 101 THR A O 1
ATOM 802 N N . SER A 1 102 ? -16.909 -19.265 -27.486 1.00 30.77 102 SER A N 1
ATOM 803 C CA . SER A 1 102 ? -16.554 -18.036 -28.188 1.00 30.77 102 SER A CA 1
ATOM 804 C C . SER A 1 102 ? -16.635 -16.832 -27.241 1.00 30.77 102 SER A C 1
ATOM 806 O O . SER A 1 102 ? -17.635 -16.119 -27.193 1.00 30.77 102 SER A O 1
ATOM 808 N N . CYS A 1 103 ? -15.572 -16.593 -26.485 1.00 28.28 103 CYS A N 1
ATOM 809 C CA . CYS A 1 103 ? -15.351 -15.338 -25.784 1.00 28.28 103 CYS A CA 1
ATOM 810 C C . CYS A 1 103 ? -14.076 -14.710 -26.346 1.00 28.28 103 CYS A C 1
ATOM 812 O O . CYS A 1 103 ? -12.981 -15.246 -26.202 1.00 28.28 103 CYS A O 1
ATOM 814 N N . LEU A 1 104 ? -14.245 -13.575 -27.024 1.00 32.28 104 LEU A N 1
ATOM 815 C CA . LEU A 1 104 ? -13.195 -12.679 -27.504 1.00 32.28 104 LEU A CA 1
ATOM 816 C C . LEU A 1 104 ? -12.330 -12.174 -26.333 1.00 32.28 104 LEU A C 1
ATOM 818 O O . LEU A 1 104 ? -12.558 -11.080 -25.844 1.00 32.28 104 LEU A O 1
ATOM 822 N N . HIS A 1 105 ? -11.353 -12.954 -25.875 1.00 33.25 105 HIS A N 1
ATOM 823 C CA . HIS A 1 105 ? -10.266 -12.500 -24.993 1.00 33.25 105 HIS A CA 1
ATOM 824 C C . HIS A 1 105 ? -8.957 -13.162 -25.446 1.00 33.25 105 HIS A C 1
ATOM 826 O O . HIS A 1 105 ? -8.352 -13.982 -24.764 1.00 33.25 105 HIS A O 1
ATOM 832 N N . SER A 1 106 ? -8.552 -12.846 -26.677 1.00 30.17 106 SER A N 1
ATOM 833 C CA . SER A 1 106 ? -7.258 -13.233 -27.241 1.00 30.17 106 SER A CA 1
ATOM 834 C C . SER A 1 106 ? -6.194 -12.206 -26.848 1.00 30.17 106 SER A C 1
ATOM 836 O O . SER A 1 106 ? -5.845 -11.340 -27.645 1.00 30.17 106 SER A O 1
ATOM 838 N N . ALA A 1 107 ? -5.702 -12.308 -25.619 1.00 33.78 107 ALA A N 1
ATOM 839 C CA . ALA A 1 107 ? -4.356 -11.910 -25.212 1.00 33.78 107 ALA A CA 1
ATOM 840 C C . ALA A 1 107 ? -4.131 -12.527 -23.830 1.00 33.78 107 ALA A C 1
ATOM 842 O O . ALA A 1 107 ? -4.545 -11.980 -22.814 1.00 33.78 107 ALA A O 1
ATOM 843 N N . ALA A 1 108 ? -3.559 -13.728 -23.809 1.00 36.12 108 ALA A N 1
ATOM 844 C CA . ALA A 1 108 ? -3.038 -14.317 -22.589 1.00 36.12 108 ALA A CA 1
ATOM 845 C C . ALA A 1 108 ? -1.820 -13.488 -22.152 1.00 36.12 108 ALA A C 1
ATOM 847 O O . ALA A 1 108 ? -0.696 -13.753 -22.573 1.00 36.12 108 ALA A O 1
ATOM 848 N N . GLU A 1 109 ? -2.069 -12.427 -21.391 1.00 43.56 109 GLU A N 1
ATOM 849 C CA . GLU A 1 109 ? -1.053 -11.571 -20.782 1.00 43.56 109 GLU A CA 1
ATOM 850 C C . GLU A 1 109 ? -0.636 -12.219 -19.450 1.00 43.56 109 GLU A C 1
ATOM 852 O O . GLU A 1 109 ? -1.265 -12.047 -18.414 1.00 43.56 109 GLU A O 1
ATOM 857 N N . THR A 1 110 ? 0.376 -13.083 -19.579 1.00 48.44 110 THR A N 1
ATOM 858 C CA . THR A 1 110 ? 1.340 -13.588 -18.585 1.00 48.44 110 THR A CA 1
ATOM 859 C C . THR A 1 110 ? 0.826 -13.842 -17.163 1.00 48.44 110 THR A C 1
ATOM 861 O O . THR A 1 110 ? 0.757 -12.938 -16.345 1.00 48.44 110 THR A O 1
ATOM 864 N N . VAL A 1 111 ? 0.586 -15.113 -16.833 1.00 51.25 111 VAL A N 1
ATOM 865 C CA . VAL A 1 111 ? 0.263 -15.563 -15.472 1.00 51.25 111 VAL A CA 1
ATOM 866 C C . VAL A 1 111 ? 1.545 -15.641 -14.637 1.00 51.25 111 VAL A C 1
ATOM 868 O O . VAL A 1 111 ? 2.297 -16.611 -14.759 1.00 51.25 111 VAL A O 1
ATOM 871 N N . ALA A 1 112 ? 1.803 -14.650 -13.780 1.00 55.03 112 ALA A N 1
ATOM 872 C CA . ALA A 1 112 ? 2.773 -14.814 -12.695 1.00 55.03 112 ALA A CA 1
ATOM 873 C C . ALA A 1 112 ? 2.247 -15.918 -11.761 1.00 55.03 112 ALA A C 1
ATOM 875 O O . ALA A 1 112 ? 1.112 -15.844 -11.294 1.00 55.03 112 ALA A O 1
ATOM 876 N N . LYS A 1 113 ? 3.011 -16.996 -11.567 1.00 58.44 113 LYS A N 1
ATOM 877 C CA . LYS A 1 113 ? 2.668 -18.078 -10.630 1.00 58.44 113 LYS A CA 1
ATOM 878 C C . LYS A 1 113 ? 3.549 -17.943 -9.397 1.00 58.44 113 LYS A C 1
ATOM 880 O O . LYS A 1 113 ? 4.712 -17.575 -9.552 1.00 58.44 113 LYS A O 1
ATOM 885 N N . ASP A 1 114 ? 3.016 -18.297 -8.224 1.00 57.25 114 ASP A N 1
ATOM 886 C CA . ASP A 1 114 ? 3.789 -18.395 -6.980 1.00 57.25 114 ASP A CA 1
ATOM 887 C C . ASP A 1 114 ? 5.106 -19.138 -7.273 1.00 57.25 114 ASP A C 1
ATOM 889 O O . ASP A 1 114 ? 5.101 -20.314 -7.664 1.00 57.25 114 ASP A O 1
ATOM 893 N N . ALA A 1 115 ? 6.238 -18.442 -7.133 1.00 58.31 115 ALA A N 1
ATOM 894 C CA . ALA A 1 115 ? 7.535 -19.085 -7.242 1.00 58.31 115 ALA A CA 1
ATOM 895 C C . ALA A 1 115 ? 7.699 -19.967 -6.001 1.00 58.31 115 ALA A C 1
ATOM 897 O O . ALA A 1 115 ? 7.714 -19.483 -4.870 1.00 58.31 115 ALA A O 1
ATOM 898 N N . SER A 1 116 ? 7.752 -21.279 -6.222 1.00 60.88 116 SER A N 1
ATOM 899 C CA . SER A 1 116 ? 7.774 -22.289 -5.157 1.00 60.88 116 SER A CA 1
ATOM 900 C C . SER A 1 116 ? 9.184 -22.678 -4.708 1.00 60.88 116 SER A C 1
ATOM 902 O O . SER A 1 116 ? 9.320 -23.559 -3.863 1.00 60.88 116 SER A O 1
ATOM 904 N N . SER A 1 117 ? 10.233 -22.057 -5.263 1.00 75.94 117 SER A N 1
ATOM 905 C CA . SER A 1 117 ? 11.607 -22.326 -4.839 1.00 75.94 117 SER A CA 1
ATOM 906 C C . SER A 1 117 ? 12.003 -21.450 -3.652 1.00 75.94 117 SER A C 1
ATOM 908 O O . SER A 1 117 ? 11.743 -20.246 -3.631 1.00 75.94 117 SER A O 1
ATOM 910 N N . ASP A 1 118 ? 12.720 -22.050 -2.702 1.00 81.25 118 ASP A N 1
ATOM 911 C CA . ASP A 1 118 ? 13.344 -21.325 -1.590 1.00 81.25 118 ASP A CA 1
ATOM 912 C C . ASP A 1 118 ? 14.285 -20.219 -2.096 1.00 81.25 118 ASP A C 1
ATOM 914 O O . ASP A 1 118 ? 14.372 -19.153 -1.496 1.00 81.25 118 ASP A O 1
ATOM 918 N N . GLY A 1 119 ? 14.939 -20.433 -3.244 1.00 83.38 119 GLY A N 1
ATOM 919 C CA . GLY A 1 119 ? 15.793 -19.426 -3.877 1.00 83.38 119 GLY A CA 1
ATOM 920 C C . GLY A 1 119 ? 15.038 -18.141 -4.231 1.00 83.38 119 GLY A C 1
ATOM 921 O O . GLY A 1 119 ? 15.448 -17.067 -3.798 1.00 83.38 119 GLY A O 1
ATOM 922 N N . ALA A 1 120 ? 13.882 -18.242 -4.900 1.00 82.88 120 ALA A N 1
ATOM 923 C CA . ALA A 1 120 ? 13.103 -17.072 -5.309 1.00 82.88 120 ALA A CA 1
ATOM 924 C C . ALA A 1 120 ? 12.553 -16.305 -4.097 1.00 82.88 120 ALA A C 1
ATOM 926 O O . ALA A 1 120 ? 12.424 -15.079 -4.124 1.00 82.88 120 ALA A O 1
ATOM 927 N N . LEU A 1 121 ? 12.248 -17.023 -3.012 1.00 88.44 121 LEU A N 1
ATOM 928 C CA . LEU A 1 121 ? 11.855 -16.417 -1.745 1.00 88.44 121 LEU A CA 1
ATOM 929 C C . LEU A 1 121 ? 13.004 -15.612 -1.123 1.00 88.44 121 LEU A C 1
ATOM 931 O O . LEU A 1 121 ? 12.801 -14.462 -0.729 1.00 88.44 121 LEU A O 1
ATOM 935 N N . GLU A 1 122 ? 14.206 -16.182 -1.061 1.00 89.31 122 GLU A N 1
ATOM 936 C CA . GLU A 1 122 ? 15.391 -15.489 -0.543 1.00 89.31 122 GLU A CA 1
ATOM 937 C C . GLU A 1 122 ? 15.809 -14.313 -1.436 1.00 89.31 122 GLU A C 1
ATOM 939 O O . GLU A 1 122 ? 16.154 -13.244 -0.930 1.00 89.31 122 GLU A O 1
ATOM 944 N N . SER A 1 123 ? 15.688 -14.463 -2.757 1.00 88.50 123 SER A N 1
ATOM 945 C CA . SER A 1 123 ? 15.876 -13.386 -3.732 1.00 88.50 123 SER A CA 1
ATOM 946 C C . SER A 1 123 ? 14.922 -12.223 -3.451 1.00 88.50 123 SER A C 1
ATOM 948 O O . SER A 1 123 ? 15.368 -11.088 -3.270 1.00 88.50 123 SER A O 1
ATOM 950 N N . ALA A 1 124 ? 13.622 -12.497 -3.288 1.00 91.44 124 ALA A N 1
ATOM 951 C CA . ALA A 1 124 ? 12.641 -11.476 -2.930 1.00 91.44 124 ALA A CA 1
ATOM 952 C C . ALA A 1 124 ? 13.003 -10.772 -1.616 1.00 91.44 124 ALA A C 1
ATOM 954 O O . ALA A 1 124 ? 13.039 -9.540 -1.569 1.00 91.44 124 ALA A O 1
ATOM 955 N N . ARG A 1 125 ? 13.328 -11.534 -0.561 1.00 93.56 125 ARG A N 1
ATOM 956 C CA . ARG A 1 125 ? 13.749 -10.982 0.739 1.00 93.56 125 ARG A CA 1
ATOM 957 C C . ARG A 1 125 ? 14.941 -10.042 0.590 1.00 93.56 125 ARG A C 1
ATOM 959 O O . ARG A 1 125 ? 14.907 -8.925 1.115 1.00 93.56 125 ARG A O 1
ATOM 966 N N . LEU A 1 126 ? 15.976 -10.464 -0.135 1.00 92.94 126 LEU A N 1
ATOM 967 C CA . LEU A 1 126 ? 17.191 -9.682 -0.345 1.00 92.94 126 LEU A CA 1
ATOM 968 C C . LEU A 1 126 ? 16.913 -8.405 -1.146 1.00 92.94 126 LEU A C 1
ATOM 970 O O . LEU A 1 126 ? 17.348 -7.317 -0.755 1.00 92.94 126 LEU A O 1
ATOM 974 N N . GLU A 1 127 ? 16.174 -8.522 -2.245 1.00 93.25 127 GLU A N 1
ATOM 975 C CA . GLU A 1 127 ? 15.834 -7.412 -3.135 1.00 93.25 127 GLU A CA 1
ATOM 976 C C . GLU A 1 127 ? 14.993 -6.350 -2.411 1.00 93.25 127 GLU A C 1
ATOM 978 O O . GLU A 1 127 ? 15.343 -5.165 -2.439 1.00 93.25 127 GLU A O 1
ATOM 983 N N . LEU A 1 128 ? 13.947 -6.768 -1.686 1.00 94.56 128 LEU A N 1
ATOM 984 C CA . LEU A 1 128 ? 13.066 -5.894 -0.896 1.00 94.56 128 LEU A CA 1
ATOM 985 C C . LEU A 1 128 ? 13.783 -5.259 0.304 1.00 94.56 128 LEU A C 1
ATOM 987 O O . LEU A 1 128 ? 13.439 -4.145 0.702 1.00 94.56 128 LEU A O 1
ATOM 991 N N . SER A 1 129 ? 14.778 -5.933 0.885 1.00 94.56 129 SER A N 1
ATOM 992 C CA . SER A 1 129 ? 15.524 -5.417 2.043 1.00 94.56 129 SER A CA 1
ATOM 993 C C . SER A 1 129 ? 16.667 -4.478 1.663 1.00 94.56 129 SER A C 1
ATOM 995 O O . SER A 1 129 ? 17.086 -3.667 2.488 1.00 94.56 129 SER A O 1
ATOM 997 N N . SER A 1 130 ? 17.202 -4.579 0.440 1.00 91.88 130 SER A N 1
ATOM 998 C CA . SER A 1 130 ? 18.464 -3.915 0.093 1.00 91.88 130 SER A CA 1
ATOM 999 C C . SER A 1 130 ? 18.431 -3.105 -1.201 1.00 91.88 130 SER A C 1
ATOM 1001 O O . SER A 1 130 ? 18.858 -1.951 -1.191 1.00 91.88 130 SER A O 1
ATOM 1003 N N . ALA A 1 131 ? 17.947 -3.662 -2.311 1.00 91.25 131 ALA A N 1
ATOM 1004 C CA . ALA A 1 131 ? 18.078 -3.044 -3.627 1.00 91.25 131 ALA A CA 1
ATOM 1005 C C . ALA A 1 131 ? 16.930 -2.086 -3.943 1.00 91.25 131 ALA A C 1
ATOM 1007 O O . ALA A 1 131 ? 17.170 -0.909 -4.219 1.00 91.25 131 ALA A O 1
ATOM 1008 N N . LEU A 1 132 ? 15.695 -2.571 -3.833 1.00 93.12 132 LEU A N 1
ATOM 1009 C CA . LEU A 1 132 ? 14.478 -1.809 -4.110 1.00 93.12 132 LEU A CA 1
ATOM 1010 C C . LEU A 1 132 ? 14.267 -0.569 -3.244 1.00 93.12 132 LEU A C 1
ATOM 1012 O O . LEU A 1 132 ? 13.846 0.443 -3.805 1.00 93.12 132 LEU A O 1
ATOM 1016 N N . PRO A 1 133 ? 14.588 -0.565 -1.933 1.00 95.62 133 PRO A N 1
ATOM 1017 C CA . PRO A 1 133 ? 14.409 0.628 -1.107 1.00 95.62 133 PRO A CA 1
ATOM 1018 C C . PRO A 1 133 ? 15.117 1.876 -1.653 1.00 95.62 133 PRO A C 1
ATOM 1020 O O . PRO A 1 133 ? 14.693 2.993 -1.378 1.00 95.62 133 PRO A O 1
ATOM 1023 N N . ARG A 1 134 ? 16.190 1.706 -2.443 1.00 93.25 134 ARG A N 1
ATOM 1024 C CA . ARG A 1 134 ? 16.938 2.813 -3.066 1.00 93.25 134 ARG A CA 1
ATOM 1025 C C . ARG A 1 134 ? 16.266 3.386 -4.314 1.00 93.25 134 ARG A C 1
ATOM 1027 O O . ARG A 1 134 ? 16.625 4.476 -4.747 1.00 93.25 134 ARG A O 1
ATOM 1034 N N . CYS A 1 135 ? 15.329 2.649 -4.898 1.00 93.88 135 CYS A N 1
ATOM 1035 C CA . CYS A 1 135 ? 14.634 3.003 -6.132 1.00 93.88 135 CYS A CA 1
ATOM 1036 C C . CYS A 1 135 ? 13.202 3.484 -5.872 1.00 93.88 135 CYS A C 1
ATOM 1038 O O . CYS A 1 135 ? 12.570 4.031 -6.769 1.00 93.88 135 CYS A O 1
ATOM 1040 N N . ILE A 1 136 ? 12.681 3.293 -4.662 1.00 95.75 136 ILE A N 1
ATOM 1041 C CA . ILE A 1 136 ? 11.311 3.656 -4.306 1.00 95.75 136 ILE A CA 1
ATOM 1042 C C . ILE A 1 136 ? 11.335 4.845 -3.366 1.00 95.75 136 ILE A C 1
ATOM 1044 O O . ILE A 1 136 ? 12.104 4.887 -2.406 1.00 95.75 136 ILE A O 1
ATOM 1048 N N . VAL A 1 137 ? 10.450 5.793 -3.637 1.00 95.69 137 VAL A N 1
ATOM 1049 C CA . VAL A 1 137 ? 10.184 6.936 -2.776 1.00 95.69 137 VAL A CA 1
ATOM 1050 C C . VAL A 1 137 ? 8.707 6.926 -2.405 1.00 95.69 137 VAL A C 1
ATOM 1052 O O . VAL A 1 137 ? 7.849 6.895 -3.281 1.00 95.69 137 VAL A O 1
ATOM 1055 N N . TRP A 1 138 ? 8.408 6.978 -1.113 1.00 96.50 138 TRP A N 1
ATOM 1056 C CA . TRP A 1 138 ? 7.055 7.103 -0.580 1.00 96.50 138 TRP A CA 1
ATOM 1057 C C . TRP A 1 138 ? 6.715 8.570 -0.350 1.00 96.50 138 TRP A C 1
ATOM 1059 O O . TRP A 1 138 ? 7.561 9.349 0.085 1.00 96.50 138 TRP A O 1
ATOM 1069 N N . GLN A 1 139 ? 5.476 8.974 -0.593 1.00 93.75 139 GLN A N 1
ATOM 1070 C CA . GLN A 1 139 ? 5.032 10.325 -0.270 1.00 93.75 139 GLN A CA 1
ATOM 1071 C C . GLN A 1 139 ? 3.577 10.356 0.178 1.00 93.75 139 GLN A C 1
ATOM 1073 O O . GLN A 1 139 ? 2.731 9.623 -0.334 1.00 93.75 139 GLN A O 1
ATOM 1078 N N . LEU A 1 140 ? 3.292 11.260 1.115 1.00 93.38 140 LEU A N 1
ATOM 1079 C CA . LEU A 1 140 ? 1.925 11.657 1.414 1.00 93.38 140 LEU A CA 1
ATOM 1080 C C . LEU A 1 140 ? 1.442 12.646 0.363 1.00 93.38 140 LEU A C 1
ATOM 1082 O O . LEU A 1 140 ? 2.123 13.639 0.084 1.00 93.38 140 LEU A O 1
ATOM 1086 N N . ASP A 1 141 ? 0.253 12.397 -0.169 1.00 90.69 141 ASP A N 1
ATOM 1087 C CA . ASP A 1 141 ? -0.376 13.276 -1.141 1.00 90.69 141 ASP A CA 1
ATOM 1088 C C . ASP A 1 141 ? -1.735 13.773 -0.640 1.00 90.69 141 ASP A C 1
ATOM 1090 O O . ASP A 1 141 ? -2.614 12.985 -0.298 1.00 90.69 141 ASP A O 1
ATOM 1094 N N . ALA A 1 142 ? -1.886 15.096 -0.568 1.00 86.62 142 ALA A N 1
ATOM 1095 C CA . ALA A 1 142 ? -3.100 15.749 -0.084 1.00 86.62 142 ALA A CA 1
ATOM 1096 C C . ALA A 1 142 ? -4.148 15.969 -1.184 1.00 86.62 142 ALA A C 1
ATOM 1098 O O . ALA A 1 142 ? -5.295 16.286 -0.886 1.00 86.62 142 ALA A O 1
ATOM 1099 N N . ASP A 1 143 ? -3.765 15.873 -2.453 1.00 86.62 143 ASP A N 1
ATOM 1100 C CA . ASP A 1 143 ? -4.611 16.224 -3.592 1.00 86.62 143 ASP A CA 1
ATOM 1101 C C . ASP A 1 143 ? -5.180 14.967 -4.258 1.00 86.62 143 ASP A C 1
ATOM 1103 O O . ASP A 1 143 ? -6.287 14.989 -4.785 1.00 86.62 143 ASP A O 1
ATOM 1107 N N . MET A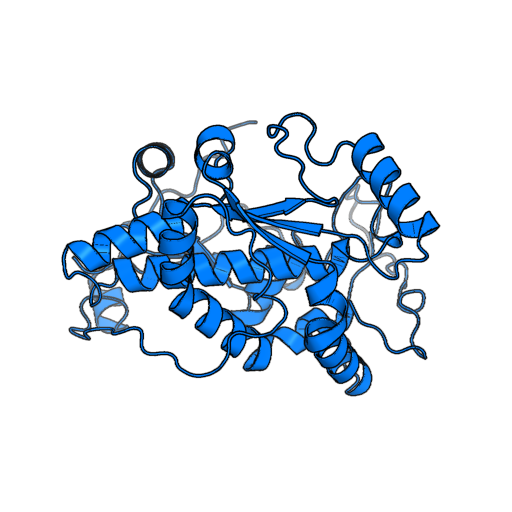 1 144 ? -4.471 13.841 -4.164 1.00 87.50 144 MET A N 1
ATOM 1108 C CA . MET A 1 144 ? -4.816 12.557 -4.770 1.00 87.50 144 MET A CA 1
ATOM 1109 C C . MET A 1 144 ? -6.229 12.102 -4.402 1.00 87.50 144 MET A C 1
ATOM 1111 O O . MET A 1 144 ? -7.047 11.802 -5.278 1.00 87.50 144 MET A O 1
ATOM 1115 N N . PHE A 1 145 ? -6.549 12.103 -3.112 1.00 85.62 145 PHE A N 1
ATOM 1116 C CA . PHE A 1 145 ? -7.870 11.698 -2.664 1.00 85.62 145 PHE A CA 1
ATOM 1117 C C . PHE A 1 145 ? -8.943 12.734 -3.032 1.00 85.62 145 PHE A C 1
ATOM 1119 O O . PHE A 1 145 ? -10.009 12.374 -3.533 1.00 85.62 145 PHE A O 1
ATOM 1126 N N . ARG A 1 146 ? -8.656 14.030 -2.880 1.00 81.75 146 ARG A N 1
ATOM 1127 C CA . ARG A 1 146 ? -9.622 15.108 -3.156 1.00 81.75 146 ARG A CA 1
ATOM 1128 C C . ARG A 1 146 ? -9.959 15.258 -4.642 1.00 81.75 146 ARG A C 1
ATOM 1130 O O . ARG A 1 146 ? -11.121 15.457 -4.989 1.00 81.75 146 ARG A O 1
ATOM 1137 N N . GLU A 1 147 ? -8.964 15.151 -5.518 1.00 84.44 147 GLU A N 1
ATOM 1138 C CA . GLU A 1 147 ? -9.109 15.360 -6.962 1.00 84.44 147 GLU A CA 1
ATOM 1139 C C . GLU A 1 147 ? -9.482 14.081 -7.717 1.00 84.44 147 GLU A C 1
ATOM 1141 O O . GLU A 1 147 ? -10.223 14.138 -8.703 1.00 84.44 147 GLU A O 1
ATOM 1146 N N . ARG A 1 148 ? -8.973 12.918 -7.282 1.00 83.44 148 ARG A N 1
ATOM 1147 C CA . ARG A 1 148 ? -9.163 11.637 -7.987 1.00 83.44 148 ARG A CA 1
ATOM 1148 C C . ARG A 1 148 ? -9.977 10.611 -7.204 1.00 83.44 148 ARG A C 1
ATOM 1150 O O . ARG A 1 148 ? -10.531 9.698 -7.813 1.00 83.44 148 ARG A O 1
ATOM 1157 N N . GLY A 1 149 ? -10.099 10.759 -5.887 1.00 83.19 149 GLY A N 1
ATOM 1158 C CA . GLY A 1 149 ? -10.685 9.736 -5.018 1.00 83.19 149 GLY A CA 1
ATOM 1159 C C . GLY A 1 149 ? -9.786 8.514 -4.833 1.00 83.19 149 GLY A C 1
ATOM 1160 O O . GLY A 1 149 ? -10.286 7.466 -4.437 1.00 83.19 149 GLY A O 1
ATOM 1161 N N . TRP A 1 150 ? -8.496 8.621 -5.160 1.00 88.50 150 TRP A N 1
ATOM 1162 C CA . TRP A 1 150 ? -7.527 7.542 -4.973 1.00 88.50 150 TRP A CA 1
ATOM 1163 C C . TRP A 1 150 ? -6.978 7.565 -3.546 1.00 88.50 150 TRP A C 1
ATOM 1165 O O . TRP A 1 150 ? -6.734 8.636 -2.993 1.00 88.50 150 TRP A O 1
ATOM 1175 N N . VAL A 1 151 ? -6.786 6.384 -2.961 1.00 90.69 151 VAL A N 1
ATOM 1176 C CA . VAL A 1 151 ? -6.234 6.221 -1.602 1.00 90.69 151 VAL A CA 1
ATOM 1177 C C . VAL A 1 151 ? -4.740 5.883 -1.621 1.00 90.69 151 VAL A C 1
ATOM 1179 O O . VAL A 1 151 ? -4.011 6.258 -0.701 1.00 90.69 151 VAL A O 1
ATOM 1182 N N . GLY A 1 152 ? -4.284 5.265 -2.711 1.00 94.25 152 GLY A N 1
ATOM 1183 C CA . GLY A 1 152 ? -2.897 4.981 -3.048 1.00 94.25 152 GLY A CA 1
ATOM 1184 C C . GLY A 1 152 ? -2.681 5.105 -4.560 1.00 94.25 152 GLY A C 1
ATOM 1185 O O . GLY A 1 152 ? -3.656 5.101 -5.322 1.00 94.25 152 GLY A O 1
ATOM 1186 N N . TYR A 1 153 ? -1.430 5.307 -4.980 1.00 94.94 153 TYR A N 1
ATOM 1187 C CA . TYR A 1 153 ? -1.034 5.211 -6.387 1.00 94.94 153 TYR A CA 1
ATOM 1188 C C . TYR A 1 153 ? 0.480 5.029 -6.549 1.00 94.94 153 TYR A C 1
ATOM 1190 O O . TYR A 1 153 ? 1.269 5.795 -5.987 1.00 94.94 153 TYR A O 1
ATOM 1198 N N . THR A 1 154 ? 0.894 4.111 -7.421 1.00 95.06 154 THR A N 1
ATOM 1199 C CA . THR A 1 154 ? 2.300 3.879 -7.775 1.00 95.06 154 THR A CA 1
ATOM 1200 C C . THR A 1 154 ? 2.630 4.499 -9.132 1.00 95.06 154 THR A C 1
ATOM 1202 O O . THR A 1 154 ? 2.287 3.963 -10.184 1.00 95.06 154 THR A O 1
ATOM 1205 N N . ALA A 1 155 ? 3.323 5.640 -9.114 1.00 93.50 155 ALA A N 1
ATOM 1206 C CA . ALA A 1 155 ? 3.818 6.288 -10.323 1.00 93.50 155 ALA A CA 1
ATOM 1207 C C . ALA A 1 155 ? 5.067 5.582 -10.850 1.00 93.50 155 ALA A C 1
ATOM 1209 O O . ALA A 1 155 ? 6.004 5.282 -10.101 1.00 93.50 155 ALA A O 1
ATOM 1210 N N . ARG A 1 156 ? 5.108 5.387 -12.169 1.00 92.62 156 ARG A N 1
ATOM 1211 C CA . ARG A 1 156 ? 6.152 4.636 -12.886 1.00 92.62 156 ARG A CA 1
ATOM 1212 C C . ARG A 1 156 ? 7.420 5.463 -13.125 1.00 92.62 156 ARG A C 1
ATOM 1214 O O . ARG A 1 156 ? 8.276 5.079 -13.914 1.00 92.62 156 ARG A O 1
ATOM 1221 N N . HIS A 1 157 ? 7.530 6.605 -12.453 1.00 91.50 157 HIS A N 1
ATOM 1222 C CA . HIS A 1 157 ? 8.643 7.537 -12.536 1.00 91.50 157 HIS A CA 1
ATOM 1223 C C . HIS A 1 157 ? 8.754 8.389 -11.253 1.00 91.50 157 HIS A C 1
ATOM 1225 O O . HIS A 1 157 ? 7.792 8.480 -10.480 1.00 91.50 157 HIS A O 1
ATOM 1231 N N . PRO A 1 158 ? 9.885 9.087 -11.022 1.00 90.75 158 PRO A N 1
ATOM 1232 C CA . PRO A 1 158 ? 9.991 10.088 -9.964 1.00 90.75 158 PRO A CA 1
ATOM 1233 C C . PRO A 1 158 ? 8.987 11.227 -10.168 1.00 90.75 158 PRO A C 1
ATOM 1235 O O . PRO A 1 158 ? 8.911 11.806 -11.259 1.00 90.75 158 PRO A O 1
ATOM 1238 N N . ARG A 1 159 ? 8.221 11.590 -9.133 1.00 85.94 159 ARG A N 1
ATOM 1239 C CA . ARG A 1 159 ? 7.291 12.725 -9.213 1.00 85.94 159 ARG A CA 1
ATOM 1240 C C . ARG A 1 159 ? 8.012 14.048 -8.945 1.00 85.94 159 ARG A C 1
ATOM 1242 O O . ARG A 1 159 ? 8.714 14.193 -7.953 1.00 85.94 159 ARG A O 1
ATOM 1249 N N . THR A 1 160 ? 7.773 15.051 -9.792 1.00 71.62 160 THR A N 1
ATOM 1250 C CA . THR A 1 160 ? 8.359 16.402 -9.665 1.00 71.62 160 THR A CA 1
ATOM 1251 C C . THR A 1 160 ? 7.309 17.481 -9.372 1.00 71.62 160 THR A C 1
ATOM 1253 O O . THR A 1 160 ? 7.416 18.603 -9.859 1.00 71.62 160 THR A O 1
ATOM 1256 N N . GLY A 1 161 ? 6.255 17.141 -8.622 1.00 66.31 161 GLY A N 1
ATOM 1257 C CA . GLY A 1 161 ? 5.193 18.086 -8.247 1.00 66.31 161 GLY A CA 1
ATOM 1258 C C . GLY A 1 161 ? 4.210 18.453 -9.367 1.00 66.31 161 GLY A C 1
ATOM 1259 O O . GLY A 1 161 ? 3.441 19.396 -9.214 1.00 66.31 161 GLY A O 1
ATOM 1260 N N . THR A 1 162 ? 4.200 17.725 -10.487 1.00 65.12 162 THR A N 1
ATOM 1261 C CA . THR A 1 162 ? 3.151 17.861 -11.505 1.00 65.12 162 THR A CA 1
ATOM 1262 C C . THR A 1 162 ? 1.802 17.382 -10.956 1.00 65.12 162 THR A C 1
ATOM 1264 O O . THR A 1 162 ? 1.743 16.474 -10.117 1.00 65.12 162 THR A O 1
ATOM 1267 N N . GLY A 1 163 ? 0.712 18.014 -11.405 1.00 75.00 163 GLY A N 1
ATOM 1268 C CA . GLY A 1 163 ? -0.651 17.562 -11.113 1.00 75.00 163 GLY A CA 1
ATOM 1269 C C . GLY A 1 163 ? -0.948 16.193 -11.737 1.00 75.00 163 GLY A C 1
ATOM 1270 O O . GLY A 1 163 ? -0.129 15.630 -12.461 1.00 75.00 163 GLY A O 1
ATOM 1271 N N . PHE A 1 164 ? -2.139 15.649 -11.494 1.00 81.75 164 PHE A N 1
ATOM 1272 C CA . PHE A 1 164 ? -2.491 14.292 -11.940 1.00 81.75 164 PHE A CA 1
ATOM 1273 C C . PHE A 1 164 ? -2.825 14.174 -13.434 1.00 81.75 164 PHE A C 1
ATOM 1275 O O . PHE A 1 164 ? -3.179 13.089 -13.900 1.00 81.75 164 PHE A O 1
ATOM 1282 N N . GLN A 1 165 ? -2.844 15.272 -14.189 1.00 78.12 165 GLN A N 1
ATOM 1283 C CA . GLN A 1 165 ? -3.146 15.228 -15.618 1.00 78.12 165 GLN A CA 1
ATOM 1284 C C . GLN A 1 165 ? -1.932 14.702 -16.386 1.00 78.12 165 GLN A C 1
ATOM 1286 O O . GLN A 1 165 ? -0.860 15.292 -16.318 1.00 78.12 165 GLN A O 1
ATOM 1291 N N . GLY A 1 166 ? -2.111 13.599 -17.117 1.00 72.81 166 GLY A N 1
ATOM 1292 C CA . GLY A 1 166 ? -1.000 12.944 -17.813 1.00 72.81 166 GLY A CA 1
ATOM 1293 C C . GLY A 1 166 ? 0.004 12.281 -16.866 1.00 72.81 166 GLY A C 1
ATOM 1294 O O . GLY A 1 166 ? 1.142 12.052 -17.267 1.00 72.81 166 GLY A O 1
ATOM 1295 N N . LEU A 1 167 ? -0.400 11.988 -15.620 1.00 83.25 167 LEU A N 1
ATOM 1296 C CA . LEU A 1 167 ? 0.374 11.119 -14.736 1.00 83.25 167 LEU A CA 1
ATOM 1297 C C . LEU A 1 167 ? 0.596 9.783 -15.452 1.00 83.25 167 LEU A C 1
ATOM 1299 O O . LEU A 1 167 ? -0.364 9.212 -15.967 1.00 83.25 167 LEU A O 1
ATOM 1303 N N . ASP A 1 168 ? 1.850 9.332 -15.516 1.00 87.06 168 ASP A N 1
ATOM 1304 C CA . ASP A 1 168 ? 2.254 8.138 -16.266 1.00 87.06 168 ASP A CA 1
ATOM 1305 C C . ASP A 1 168 ? 1.935 8.176 -17.773 1.00 87.06 168 ASP A C 1
ATOM 1307 O O . ASP A 1 168 ? 1.747 7.137 -18.406 1.00 87.06 168 ASP A O 1
ATOM 1311 N N . ALA A 1 169 ? 1.918 9.367 -18.387 1.00 88.12 169 ALA A N 1
ATOM 1312 C CA . ALA A 1 169 ? 1.938 9.466 -19.845 1.00 88.12 169 ALA A CA 1
ATOM 1313 C C . ALA A 1 169 ? 3.154 8.694 -20.408 1.00 88.12 169 ALA A C 1
ATOM 1315 O O . ALA A 1 169 ? 4.258 8.863 -19.869 1.00 88.12 169 ALA A O 1
ATOM 1316 N N . PRO A 1 170 ? 2.992 7.880 -21.473 1.00 86.69 170 PRO A N 1
ATOM 1317 C CA . PRO A 1 170 ? 4.062 7.033 -22.003 1.00 86.69 170 PRO A CA 1
ATOM 1318 C C . PRO A 1 170 ? 5.370 7.787 -22.249 1.00 86.69 170 PRO A C 1
ATOM 1320 O O . PRO A 1 170 ? 6.429 7.334 -21.829 1.00 86.69 170 PRO A O 1
ATOM 1323 N N . GLU A 1 171 ? 5.294 8.997 -22.802 1.00 88.12 171 GLU A N 1
ATOM 1324 C CA . GLU A 1 171 ? 6.459 9.828 -23.116 1.00 88.12 171 GLU A CA 1
ATOM 1325 C C . GLU A 1 171 ? 7.223 10.256 -21.854 1.00 88.12 171 GLU A C 1
ATOM 1327 O O . GLU A 1 171 ? 8.443 10.434 -21.870 1.00 88.12 171 GLU A O 1
ATOM 1332 N N . THR A 1 172 ? 6.510 10.428 -20.738 1.00 89.12 172 THR A N 1
ATOM 1333 C CA . THR A 1 172 ? 7.125 10.761 -19.447 1.00 89.12 172 THR A CA 1
ATOM 1334 C C . THR A 1 172 ? 7.870 9.558 -18.892 1.00 89.12 172 THR A C 1
ATOM 1336 O O . THR A 1 172 ? 9.001 9.707 -18.429 1.00 89.12 172 THR A O 1
ATOM 1339 N N . ILE A 1 173 ? 7.270 8.370 -18.968 1.00 89.88 173 ILE A N 1
ATOM 1340 C CA . ILE A 1 173 ? 7.902 7.142 -18.486 1.00 89.88 173 ILE A CA 1
ATOM 1341 C C . ILE A 1 173 ? 9.120 6.809 -19.345 1.00 89.88 173 ILE A C 1
ATOM 1343 O O . ILE A 1 173 ? 10.201 6.626 -18.799 1.00 89.88 173 ILE A O 1
ATOM 1347 N N . GLU A 1 174 ? 8.989 6.830 -20.672 1.00 89.62 174 GLU A N 1
ATOM 1348 C CA . GLU A 1 174 ? 10.094 6.577 -21.607 1.00 89.62 174 GLU A CA 1
ATOM 1349 C C . GLU A 1 174 ? 11.276 7.521 -21.370 1.00 89.62 174 GLU A C 1
ATOM 1351 O O . GLU A 1 174 ? 12.434 7.098 -21.382 1.00 89.62 174 GLU A O 1
ATOM 1356 N N . LYS A 1 175 ? 11.000 8.801 -21.090 1.00 91.00 175 LYS A N 1
ATOM 1357 C CA . LYS A 1 175 ? 12.037 9.771 -20.729 1.00 91.00 175 LYS A CA 1
ATOM 1358 C C . LYS A 1 175 ? 12.795 9.343 -19.470 1.00 91.00 175 LYS A C 1
ATOM 1360 O O . LYS A 1 175 ? 14.024 9.396 -19.458 1.00 91.00 175 LYS A O 1
ATOM 1365 N N . TRP A 1 176 ? 12.088 8.964 -18.407 1.00 92.06 176 TRP A N 1
ATOM 1366 C CA . TRP A 1 176 ? 12.718 8.558 -17.148 1.00 92.06 176 TRP A CA 1
ATOM 1367 C C . TRP A 1 176 ? 13.420 7.202 -17.249 1.00 92.06 176 TRP A C 1
ATOM 1369 O O . TRP A 1 176 ? 14.519 7.063 -16.713 1.00 92.06 176 TRP A O 1
ATOM 1379 N N . ASP A 1 177 ? 12.861 6.255 -17.999 1.00 92.00 177 ASP A N 1
ATOM 1380 C CA . ASP A 1 177 ? 13.499 4.973 -18.300 1.00 92.00 177 ASP A CA 1
ATOM 1381 C C . ASP A 1 177 ? 14.799 5.190 -19.089 1.00 92.00 177 ASP A C 1
ATOM 1383 O O . ASP A 1 177 ? 15.837 4.625 -18.747 1.00 92.00 177 ASP A O 1
ATOM 1387 N N . GLY A 1 178 ? 14.802 6.099 -20.071 1.00 91.50 178 GLY A N 1
ATOM 1388 C CA . GLY A 1 178 ? 16.011 6.504 -20.792 1.00 91.50 178 GLY A CA 1
ATOM 1389 C C . GLY A 1 178 ? 17.089 7.099 -19.876 1.00 91.50 178 GLY A C 1
ATOM 1390 O O . GLY A 1 178 ? 18.262 6.739 -19.988 1.00 91.50 178 GLY A O 1
ATOM 1391 N N . LEU A 1 179 ? 16.704 7.965 -18.928 1.00 92.75 179 LEU A N 1
ATOM 1392 C CA . LEU A 1 179 ? 17.623 8.501 -17.912 1.00 92.75 179 LEU A CA 1
ATOM 1393 C C . LEU A 1 179 ? 18.197 7.390 -17.020 1.00 92.75 179 LEU A C 1
ATOM 1395 O O . LEU A 1 179 ? 19.399 7.379 -16.752 1.00 92.75 179 LEU A O 1
ATOM 1399 N N . ALA A 1 180 ? 17.360 6.448 -16.586 1.00 92.44 180 ALA A N 1
ATOM 1400 C CA . ALA A 1 180 ? 17.768 5.328 -15.745 1.00 92.44 180 ALA A CA 1
ATOM 1401 C C . ALA A 1 180 ? 18.729 4.376 -16.484 1.00 92.44 180 ALA A C 1
ATOM 1403 O O . ALA A 1 180 ? 19.740 3.951 -15.920 1.00 92.44 180 ALA A O 1
ATOM 1404 N N . HIS A 1 181 ? 18.484 4.109 -17.770 1.00 92.44 181 HIS A N 1
ATOM 1405 C CA . HIS A 1 181 ? 19.383 3.320 -18.612 1.00 92.44 181 HIS A CA 1
ATOM 1406 C C . HIS A 1 181 ? 20.748 3.986 -18.815 1.00 92.44 181 HIS A C 1
ATOM 1408 O O . HIS A 1 181 ? 21.764 3.293 -18.786 1.00 92.44 181 HIS A O 1
ATOM 1414 N N . MET A 1 182 ? 20.810 5.317 -18.953 1.00 94.06 182 MET A N 1
ATOM 1415 C CA . MET A 1 182 ? 22.089 6.034 -19.083 1.00 94.06 182 MET A CA 1
ATOM 1416 C C . MET A 1 182 ? 22.997 5.887 -17.856 1.00 94.06 182 MET A C 1
ATOM 1418 O O . MET A 1 182 ? 24.216 5.943 -17.996 1.00 94.06 182 MET A O 1
ATOM 1422 N N . ILE A 1 183 ? 22.422 5.674 -16.670 1.00 93.62 183 ILE A N 1
ATOM 1423 C CA . ILE A 1 183 ? 23.177 5.415 -15.433 1.00 93.62 183 ILE A CA 1
ATOM 1424 C C . ILE A 1 183 ? 23.262 3.921 -15.084 1.00 93.62 183 ILE A C 1
ATOM 1426 O O . ILE A 1 183 ? 23.670 3.575 -13.978 1.00 93.62 183 ILE A O 1
ATOM 1430 N N . ASN A 1 184 ? 22.888 3.037 -16.017 1.00 90.88 184 ASN A N 1
ATOM 1431 C CA . ASN A 1 184 ? 22.874 1.583 -15.850 1.00 90.88 184 ASN A CA 1
ATOM 1432 C C . ASN A 1 184 ? 22.088 1.117 -14.605 1.00 90.88 184 ASN A C 1
ATOM 1434 O O . ASN A 1 184 ? 22.515 0.213 -13.882 1.00 90.88 184 ASN A O 1
ATOM 1438 N N . ALA A 1 185 ? 20.952 1.763 -14.321 1.00 91.06 185 ALA A N 1
ATOM 1439 C CA . ALA A 1 185 ? 20.087 1.375 -13.214 1.00 91.06 185 ALA A CA 1
ATOM 1440 C C . ALA A 1 185 ? 19.461 -0.007 -13.465 1.00 91.06 185 ALA A C 1
ATOM 1442 O O . ALA A 1 185 ? 18.998 -0.298 -14.567 1.00 91.06 185 ALA A O 1
ATOM 1443 N N . LYS A 1 186 ? 19.408 -0.845 -12.419 1.00 89.06 186 LYS A N 1
ATOM 1444 C CA . LYS A 1 186 ? 18.742 -2.160 -12.465 1.00 89.06 186 LYS A CA 1
ATOM 1445 C C . LYS A 1 186 ? 17.215 -2.032 -12.532 1.00 89.06 186 LYS A C 1
ATOM 1447 O O . LYS A 1 186 ? 16.573 -2.798 -13.241 1.00 89.06 186 LYS A O 1
ATOM 1452 N N . TYR A 1 187 ? 16.658 -1.064 -11.808 1.00 91.50 187 TYR A N 1
ATOM 1453 C CA . TYR A 1 187 ? 15.218 -0.858 -11.657 1.00 91.50 187 TYR A CA 1
ATOM 1454 C C . TYR A 1 187 ? 14.811 0.566 -12.010 1.00 91.50 187 TYR A C 1
ATOM 1456 O O . TYR A 1 187 ? 15.627 1.492 -11.942 1.00 91.50 187 TYR A O 1
ATOM 1464 N N . ARG A 1 188 ? 13.523 0.737 -12.313 1.00 92.31 188 ARG A N 1
ATOM 1465 C CA . ARG A 1 188 ? 12.881 2.050 -12.355 1.00 92.31 188 ARG A CA 1
ATOM 1466 C C . ARG A 1 188 ? 12.933 2.732 -11.000 1.00 92.31 188 ARG A C 1
ATOM 1468 O O . ARG A 1 188 ? 12.764 2.091 -9.963 1.00 92.31 188 ARG A O 1
ATOM 1475 N N . SER A 1 189 ? 13.056 4.054 -11.034 1.00 93.50 189 SER A N 1
ATOM 1476 C CA . SER A 1 189 ? 12.791 4.891 -9.869 1.00 93.50 189 SER A CA 1
ATOM 1477 C C . SER A 1 189 ? 11.293 5.183 -9.781 1.00 93.50 189 SER A C 1
ATOM 1479 O O . SER A 1 189 ? 10.749 5.878 -10.638 1.00 93.50 189 SER A O 1
ATOM 1481 N N . LEU A 1 190 ? 10.629 4.659 -8.756 1.00 95.44 190 LEU A N 1
ATOM 1482 C CA . LEU A 1 190 ? 9.181 4.748 -8.571 1.00 95.44 190 LEU A CA 1
ATOM 1483 C C . LEU A 1 190 ? 8.831 5.736 -7.459 1.00 95.44 190 LEU A C 1
ATOM 1485 O O . LEU A 1 190 ? 9.551 5.856 -6.465 1.00 95.44 190 LEU A O 1
ATOM 1489 N N . THR A 1 191 ? 7.693 6.413 -7.606 1.00 95.69 191 THR A N 1
ATOM 1490 C CA . THR A 1 191 ? 7.095 7.191 -6.514 1.00 95.69 191 THR A CA 1
ATOM 1491 C C . THR A 1 191 ? 5.772 6.568 -6.105 1.00 95.69 191 THR A C 1
ATOM 1493 O O . THR A 1 191 ? 4.840 6.523 -6.902 1.00 95.69 191 THR A O 1
ATOM 1496 N N . VAL A 1 192 ? 5.677 6.132 -4.854 1.00 96.75 192 VAL A N 1
ATOM 1497 C CA . VAL A 1 192 ? 4.462 5.564 -4.276 1.00 96.75 192 VAL A CA 1
ATOM 1498 C C . VAL A 1 192 ? 3.767 6.614 -3.427 1.00 96.75 192 VAL A C 1
ATOM 1500 O O . VAL A 1 192 ? 4.368 7.240 -2.554 1.00 96.75 192 VAL A O 1
ATOM 1503 N N . MET A 1 193 ? 2.490 6.829 -3.702 1.00 94.94 193 MET A N 1
ATOM 1504 C CA . MET A 1 193 ? 1.667 7.841 -3.061 1.00 94.94 193 MET A CA 1
ATOM 1505 C C . MET A 1 193 ? 0.671 7.181 -2.134 1.00 94.94 193 MET A C 1
ATOM 1507 O O . MET A 1 193 ? 0.015 6.218 -2.513 1.00 94.94 193 MET A O 1
ATOM 1511 N N . VAL A 1 194 ? 0.538 7.743 -0.940 1.00 95.38 194 VAL A N 1
ATOM 1512 C CA . VAL A 1 194 ? -0.487 7.374 0.034 1.00 95.38 194 VAL A CA 1
ATOM 1513 C C . VAL A 1 194 ? -1.245 8.639 0.403 1.00 95.38 194 VAL A C 1
ATOM 1515 O O . VAL A 1 194 ? -0.645 9.701 0.577 1.00 95.38 194 VAL A O 1
ATOM 1518 N N . MET A 1 195 ? -2.567 8.551 0.499 1.00 92.69 195 MET A N 1
ATOM 1519 C CA . MET A 1 195 ? -3.382 9.719 0.815 1.00 92.69 195 MET A CA 1
ATOM 1520 C C . MET A 1 195 ? -3.029 10.304 2.196 1.00 92.69 195 MET A C 1
ATOM 1522 O O . MET A 1 195 ? -2.841 9.574 3.176 1.00 92.69 195 MET A O 1
ATOM 1526 N N . GLN A 1 196 ? -2.933 11.631 2.288 1.00 92.69 196 GLN A N 1
ATOM 1527 C CA . GLN A 1 196 ? -2.580 12.342 3.525 1.00 92.69 196 GLN A CA 1
ATOM 1528 C C . GLN A 1 196 ? -3.679 12.238 4.602 1.00 92.69 196 GLN A C 1
ATOM 1530 O O . GLN A 1 196 ? -3.434 12.440 5.793 1.00 92.69 196 GLN A O 1
ATOM 1535 N N . GLU A 1 197 ? -4.894 11.904 4.192 1.00 91.31 197 GLU A N 1
ATOM 1536 C CA . GLU A 1 197 ? -6.081 11.756 5.020 1.00 91.31 197 GLU A CA 1
ATOM 1537 C C . GLU A 1 197 ? -5.912 10.675 6.098 1.00 91.31 197 GLU A C 1
ATOM 1539 O O . GLU A 1 197 ? -6.396 10.860 7.214 1.00 91.31 197 GLU A O 1
ATOM 1544 N N . TYR A 1 198 ? -5.167 9.596 5.818 1.00 93.62 198 TYR A N 1
ATOM 1545 C CA . TYR A 1 198 ? -4.876 8.547 6.803 1.00 93.62 198 TYR A CA 1
ATOM 1546 C C . TYR A 1 198 ? -4.152 9.088 8.049 1.00 93.62 198 TYR A C 1
ATOM 1548 O O . TYR A 1 198 ? -4.731 9.048 9.140 1.00 93.62 198 TYR A O 1
ATOM 1556 N N . PRO A 1 199 ? -2.920 9.628 7.943 1.00 94.94 199 PRO A N 1
ATOM 1557 C CA . PRO A 1 199 ? -2.223 10.159 9.110 1.00 94.94 199 PRO A CA 1
ATOM 1558 C C . PRO A 1 199 ? -2.929 11.375 9.715 1.00 94.94 199 PRO A C 1
ATOM 1560 O O . PRO A 1 199 ? -2.894 11.559 10.931 1.00 94.94 199 PRO A O 1
ATOM 1563 N N . ALA A 1 200 ? -3.615 12.190 8.905 1.00 93.00 200 ALA A N 1
ATOM 1564 C CA . ALA A 1 200 ? -4.387 13.315 9.423 1.00 93.00 200 ALA A CA 1
ATOM 1565 C C . ALA A 1 200 ? -5.505 12.849 10.368 1.00 93.00 200 ALA A C 1
ATOM 1567 O O . ALA A 1 200 ? -5.671 13.431 11.445 1.00 93.00 200 ALA A O 1
ATOM 1568 N N . ARG A 1 201 ? -6.218 11.774 10.007 1.00 92.50 201 ARG A N 1
ATOM 1569 C CA . ARG A 1 201 ? -7.281 11.209 10.838 1.00 92.50 201 ARG A CA 1
ATOM 1570 C C . ARG A 1 201 ? -6.739 10.543 12.101 1.00 92.50 201 ARG A C 1
ATOM 1572 O O . ARG A 1 201 ? -7.284 10.774 13.177 1.00 92.50 201 ARG A O 1
ATOM 1579 N N . LEU A 1 202 ? -5.635 9.798 12.006 1.00 94.50 202 LEU A N 1
ATOM 1580 C CA . LEU A 1 202 ? -4.958 9.222 13.179 1.00 94.50 202 LEU A CA 1
ATOM 1581 C C . LEU A 1 202 ? -4.547 10.309 14.180 1.00 94.50 202 LEU A C 1
ATOM 1583 O O . LEU A 1 202 ? -4.837 10.200 15.373 1.00 94.50 202 LEU A O 1
ATOM 1587 N N . ARG A 1 203 ? -3.950 11.401 13.690 1.00 94.44 203 ARG A N 1
ATOM 1588 C CA . ARG A 1 203 ? -3.574 12.555 14.516 1.00 94.44 203 ARG A CA 1
ATOM 1589 C C . ARG A 1 203 ? -4.768 13.168 15.232 1.00 94.44 203 ARG A C 1
ATOM 1591 O O . ARG A 1 203 ? -4.674 13.519 16.407 1.00 94.44 203 ARG A O 1
ATOM 1598 N N . GLU A 1 204 ? -5.869 13.352 14.513 1.00 93.62 204 GLU A N 1
ATOM 1599 C CA . GLU A 1 204 ? -7.097 13.928 15.053 1.00 93.62 204 GLU A CA 1
ATOM 1600 C C . GLU A 1 204 ? -7.673 13.056 16.173 1.00 93.62 204 GLU A C 1
ATOM 1602 O O . GLU A 1 204 ? -7.882 13.542 17.283 1.00 93.62 204 GLU A O 1
ATOM 1607 N N . LEU A 1 205 ? -7.855 11.760 15.913 1.00 92.50 205 LEU A N 1
ATOM 1608 C CA . LEU A 1 205 ? -8.362 10.803 16.895 1.00 92.50 205 LEU A CA 1
ATOM 1609 C C . LEU A 1 205 ? -7.472 10.753 18.142 1.00 92.50 205 LEU A C 1
ATOM 1611 O O . LEU A 1 205 ? -7.983 10.820 19.260 1.00 92.50 205 LEU A O 1
ATOM 1615 N N . ARG A 1 206 ? -6.144 10.754 17.968 1.00 92.88 206 ARG A N 1
ATOM 1616 C CA . ARG A 1 206 ? -5.196 10.838 19.085 1.00 92.88 206 ARG A CA 1
ATOM 1617 C C . ARG A 1 206 ? -5.373 12.109 19.911 1.00 92.88 206 ARG A C 1
ATOM 1619 O O . ARG A 1 206 ? -5.429 12.048 21.135 1.00 92.88 206 ARG A O 1
ATOM 1626 N N . ARG A 1 207 ? -5.492 13.271 19.261 1.00 93.75 207 ARG A N 1
ATOM 1627 C CA . ARG A 1 207 ? -5.698 14.559 19.951 1.00 93.75 207 ARG A CA 1
ATOM 1628 C C . ARG A 1 207 ? -6.977 14.583 20.788 1.00 93.75 207 ARG A C 1
ATOM 1630 O O . ARG A 1 207 ? -7.008 15.272 21.802 1.00 93.75 207 ARG A O 1
ATOM 1637 N N . PHE A 1 208 ? -7.998 13.834 20.383 1.00 93.56 208 PHE A N 1
ATOM 1638 C CA . PHE A 1 208 ? -9.243 13.682 21.135 1.00 93.56 208 PHE A CA 1
ATOM 1639 C C . PHE A 1 208 ? -9.224 12.532 22.155 1.00 93.56 208 PHE A C 1
ATOM 1641 O O . PHE A 1 208 ? -10.243 12.285 22.795 1.00 93.56 208 PHE A O 1
ATOM 1648 N N . GLY A 1 209 ? -8.092 11.844 22.336 1.00 91.56 209 GLY A N 1
ATOM 1649 C CA . GLY A 1 209 ? -7.977 10.713 23.259 1.00 91.56 209 GLY A CA 1
ATOM 1650 C C . GLY A 1 209 ? -8.748 9.471 22.805 1.00 91.56 209 GLY A C 1
ATOM 1651 O O . GLY A 1 209 ? -9.154 8.677 23.644 1.00 91.56 209 GLY A O 1
ATOM 1652 N N . LEU A 1 210 ? -8.966 9.316 21.495 1.00 90.25 210 LEU A N 1
ATOM 1653 C CA . LEU A 1 210 ? -9.728 8.225 20.876 1.00 90.25 210 LEU A CA 1
ATOM 1654 C C . LEU A 1 210 ? -8.819 7.132 20.287 1.00 90.25 210 LEU A C 1
ATOM 1656 O O . LEU A 1 210 ? -9.203 6.440 19.346 1.00 90.25 210 LEU A O 1
ATOM 1660 N N . GLU A 1 211 ? -7.602 6.983 20.811 1.00 90.00 211 GLU A N 1
ATOM 1661 C CA . GLU A 1 211 ? -6.624 5.980 20.350 1.00 90.00 211 GLU A CA 1
ATOM 1662 C C . GLU A 1 211 ? -7.075 4.538 20.616 1.00 90.00 211 GLU A C 1
ATOM 1664 O O . GLU A 1 211 ? -6.585 3.620 19.965 1.00 90.00 211 GLU A O 1
ATOM 1669 N N . ASP A 1 212 ? -7.997 4.337 21.563 1.00 85.44 212 ASP A N 1
ATOM 1670 C CA . ASP A 1 212 ? -8.547 3.029 21.924 1.00 85.44 212 ASP A CA 1
ATOM 1671 C C . ASP A 1 212 ? -9.833 2.662 21.169 1.00 85.44 212 ASP A C 1
ATOM 1673 O O . ASP A 1 212 ? -10.440 1.625 21.448 1.00 85.44 212 ASP A O 1
ATOM 1677 N N . THR A 1 213 ? -10.242 3.497 20.208 1.00 84.94 213 THR A N 1
ATOM 1678 C CA . THR A 1 213 ? -11.456 3.290 19.413 1.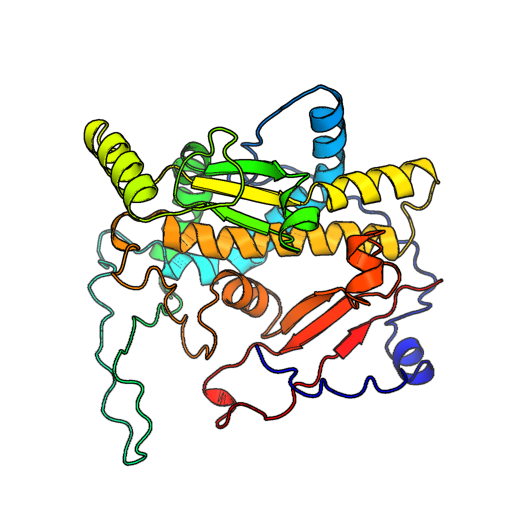00 84.94 213 THR A CA 1
ATOM 1679 C C . THR A 1 213 ? -11.212 2.413 18.190 1.00 84.94 213 THR A C 1
ATOM 1681 O O . THR A 1 213 ? -10.134 2.416 17.590 1.00 84.94 213 THR A O 1
ATOM 1684 N N . GLU A 1 214 ? -12.257 1.714 17.747 1.00 82.44 214 GLU A N 1
ATOM 1685 C CA . GLU A 1 214 ? -12.211 0.934 16.506 1.00 82.44 214 GLU A CA 1
ATOM 1686 C C . GLU A 1 214 ? -11.938 1.812 15.282 1.00 82.44 214 GLU A C 1
ATOM 1688 O O . GLU A 1 214 ? -11.242 1.384 14.367 1.00 82.44 214 GLU A O 1
ATOM 1693 N N . GLU A 1 215 ? -12.392 3.070 15.281 1.00 86.06 215 GLU A N 1
ATOM 1694 C CA . GLU A 1 215 ? -12.081 4.002 14.196 1.00 86.06 215 GLU A CA 1
ATOM 1695 C C . GLU A 1 215 ? -10.569 4.243 14.065 1.00 86.06 215 GLU A C 1
ATOM 1697 O O . GLU A 1 215 ? -10.043 4.271 12.948 1.00 86.06 215 GLU A O 1
ATOM 1702 N N . TYR A 1 216 ? -9.854 4.387 15.185 1.00 90.06 216 TYR A N 1
ATOM 1703 C CA . TYR A 1 216 ? -8.401 4.560 15.172 1.00 90.06 216 TYR A CA 1
ATOM 1704 C C . TYR A 1 216 ? -7.708 3.326 14.589 1.00 90.06 216 TYR A C 1
ATOM 1706 O O . TYR A 1 216 ? -6.879 3.442 13.682 1.00 90.06 216 TYR A O 1
ATOM 1714 N N . VAL A 1 217 ? -8.116 2.137 15.040 1.00 89.19 217 VAL A N 1
ATOM 1715 C CA . VAL A 1 217 ? -7.589 0.857 14.549 1.00 89.19 217 VAL A CA 1
ATOM 1716 C C . VAL A 1 217 ? -7.891 0.659 13.065 1.00 89.19 217 VAL A C 1
ATOM 1718 O O . VAL A 1 217 ? -6.990 0.305 12.309 1.00 89.19 217 VAL A O 1
ATOM 1721 N N . PHE A 1 218 ? -9.117 0.923 12.614 1.00 88.56 218 PHE A N 1
ATOM 1722 C CA . PHE A 1 218 ? -9.504 0.782 11.208 1.00 88.56 218 PHE A CA 1
ATOM 1723 C C . PHE A 1 218 ? -8.785 1.776 10.308 1.00 88.56 218 PHE A C 1
ATOM 1725 O O . PHE A 1 218 ? -8.357 1.404 9.217 1.00 88.56 218 PHE A O 1
ATOM 1732 N N . THR A 1 219 ? -8.585 3.011 10.770 1.00 91.94 219 THR A N 1
ATOM 1733 C CA . THR A 1 219 ? -7.793 4.005 10.037 1.00 91.94 219 THR A CA 1
ATOM 1734 C C . THR A 1 219 ? -6.357 3.508 9.855 1.00 91.94 219 THR A C 1
ATOM 1736 O O . THR A 1 219 ? -5.832 3.530 8.741 1.00 91.94 219 THR A O 1
ATOM 1739 N N . ALA A 1 220 ? -5.730 3.005 10.925 1.00 94.94 220 ALA A N 1
ATOM 1740 C CA . ALA A 1 220 ? -4.369 2.479 10.868 1.00 94.94 220 ALA A CA 1
ATOM 1741 C C . ALA A 1 220 ? -4.266 1.218 9.995 1.00 94.94 220 ALA A C 1
ATOM 1743 O O . ALA A 1 220 ? -3.336 1.083 9.199 1.00 94.94 220 ALA A O 1
ATOM 1744 N N . PHE A 1 221 ? -5.241 0.317 10.108 1.00 94.06 221 PHE A N 1
ATOM 1745 C CA . PHE A 1 221 ? -5.322 -0.901 9.311 1.00 94.06 221 PHE A CA 1
ATOM 1746 C C . PHE A 1 221 ? -5.491 -0.593 7.821 1.00 94.06 221 PHE A C 1
ATOM 1748 O O . PHE A 1 221 ? -4.771 -1.149 7.000 1.00 94.06 221 PHE A O 1
ATOM 1755 N N . MET A 1 222 ? -6.375 0.334 7.448 1.00 93.81 222 MET A N 1
ATOM 1756 C CA . MET A 1 222 ? -6.570 0.697 6.042 1.00 93.81 222 MET A CA 1
ATOM 1757 C C . MET A 1 222 ? -5.376 1.443 5.446 1.00 93.81 222 MET A C 1
ATOM 1759 O O . MET A 1 222 ? -5.067 1.246 4.269 1.00 93.81 222 MET A O 1
ATOM 1763 N N . ALA A 1 223 ? -4.665 2.245 6.244 1.00 96.12 223 ALA A N 1
ATOM 1764 C CA . ALA A 1 223 ? -3.387 2.814 5.827 1.00 96.12 223 ALA A CA 1
ATOM 1765 C C . ALA A 1 223 ? -2.368 1.701 5.524 1.00 96.12 223 ALA A C 1
ATOM 1767 O O . ALA A 1 223 ? -1.710 1.730 4.485 1.00 96.12 223 ALA A O 1
ATOM 1768 N N . ALA A 1 224 ? -2.290 0.683 6.387 1.00 97.88 224 ALA A N 1
ATOM 1769 C CA . ALA A 1 224 ? -1.426 -0.476 6.185 1.00 97.88 224 ALA A CA 1
ATOM 1770 C C . ALA A 1 224 ? -1.807 -1.286 4.931 1.00 97.88 224 ALA A C 1
ATOM 1772 O O . ALA A 1 224 ? -0.947 -1.594 4.108 1.00 97.88 224 ALA A O 1
ATOM 1773 N N . VAL A 1 225 ? -3.096 -1.581 4.741 1.00 96.88 225 VAL A N 1
ATOM 1774 C CA . VAL A 1 225 ? -3.614 -2.264 3.542 1.00 96.88 225 VAL A CA 1
ATOM 1775 C C . VAL A 1 225 ? -3.254 -1.496 2.276 1.00 96.88 225 VAL A C 1
ATOM 1777 O O . VAL A 1 225 ? -2.801 -2.105 1.315 1.00 96.88 225 VAL A O 1
ATOM 1780 N N . THR A 1 226 ? -3.406 -0.171 2.279 1.00 97.00 226 THR A N 1
ATOM 1781 C CA . THR A 1 226 ? -3.070 0.667 1.119 1.00 97.00 226 THR A CA 1
ATOM 1782 C C . THR A 1 226 ? -1.583 0.571 0.784 1.00 97.00 226 THR A C 1
ATOM 1784 O O . THR A 1 226 ? -1.219 0.377 -0.368 1.00 97.00 226 THR A O 1
ATOM 1787 N N . VAL A 1 227 ? -0.705 0.634 1.787 1.00 98.38 227 VAL A N 1
ATOM 1788 C CA . VAL A 1 227 ? 0.744 0.480 1.576 1.00 98.38 227 VAL A CA 1
ATOM 1789 C C . VAL A 1 227 ? 1.095 -0.914 1.035 1.00 98.38 227 VAL A C 1
ATOM 1791 O O . VAL A 1 227 ? 1.954 -1.022 0.162 1.00 98.38 227 VAL A O 1
ATOM 1794 N N . LEU A 1 228 ? 0.436 -1.979 1.514 1.00 98.06 228 LEU A N 1
ATOM 1795 C CA . LEU A 1 228 ? 0.601 -3.331 0.961 1.00 98.06 228 LEU A CA 1
ATOM 1796 C C . LEU A 1 228 ? 0.136 -3.400 -0.492 1.00 98.06 228 LEU A C 1
ATOM 1798 O O . LEU A 1 228 ? 0.876 -3.897 -1.331 1.00 98.06 228 LEU A O 1
ATOM 1802 N N . HIS A 1 229 ? -1.051 -2.876 -0.787 1.00 97.62 229 HIS A N 1
ATOM 1803 C CA . HIS A 1 229 ? -1.611 -2.829 -2.132 1.00 97.62 229 HIS A CA 1
ATOM 1804 C C . HIS A 1 229 ? -0.627 -2.172 -3.111 1.00 97.62 229 HIS A C 1
ATOM 1806 O O . HIS A 1 229 ? -0.241 -2.777 -4.107 1.00 97.62 229 HIS A O 1
ATOM 1812 N N . GLU A 1 230 ? -0.107 -0.991 -2.773 1.00 98.12 230 GLU A N 1
ATOM 1813 C CA . GLU A 1 230 ? 0.877 -0.316 -3.623 1.00 98.12 230 GLU A CA 1
ATOM 1814 C C . GLU A 1 230 ? 2.208 -1.076 -3.742 1.00 98.12 230 GLU A C 1
ATOM 1816 O O . GLU A 1 230 ? 2.868 -1.022 -4.779 1.00 98.12 230 GLU A O 1
ATOM 1821 N N . LEU A 1 231 ? 2.614 -1.839 -2.720 1.00 97.75 231 LEU A N 1
ATOM 1822 C CA . LEU A 1 231 ? 3.787 -2.708 -2.837 1.00 97.75 231 LEU A CA 1
ATOM 1823 C C . LEU A 1 231 ? 3.586 -3.814 -3.891 1.00 97.75 231 LEU A C 1
ATOM 1825 O O . LEU A 1 231 ? 4.550 -4.184 -4.566 1.00 97.75 231 LEU A O 1
ATOM 1829 N N . GLY A 1 232 ? 2.357 -4.311 -4.065 1.00 94.75 232 GLY A N 1
ATOM 1830 C CA . GLY A 1 232 ? 2.017 -5.253 -5.137 1.00 94.75 232 GLY A CA 1
ATOM 1831 C C . GLY A 1 232 ? 2.306 -4.666 -6.522 1.00 94.75 232 GLY A C 1
ATOM 1832 O O . GLY A 1 232 ? 2.964 -5.302 -7.346 1.00 94.75 232 GLY A O 1
ATOM 1833 N N . HIS A 1 233 ? 1.932 -3.402 -6.726 1.00 95.12 233 HIS A N 1
ATOM 1834 C CA . HIS A 1 233 ? 2.213 -2.646 -7.953 1.00 95.12 233 HIS A CA 1
ATOM 1835 C C . HIS A 1 233 ? 3.706 -2.434 -8.172 1.00 95.12 233 HIS A C 1
ATOM 1837 O O . HIS A 1 233 ? 4.234 -2.687 -9.258 1.00 95.12 233 HIS A O 1
ATOM 1843 N N . VAL A 1 234 ? 4.419 -2.020 -7.125 1.00 95.56 234 VAL A N 1
ATOM 1844 C CA . VAL A 1 234 ? 5.876 -1.835 -7.148 1.00 95.56 234 VAL A CA 1
ATOM 1845 C C . VAL A 1 234 ? 6.602 -3.099 -7.610 1.00 95.56 234 VAL A C 1
ATOM 1847 O O . VAL A 1 234 ? 7.542 -3.003 -8.404 1.00 95.56 234 VAL A O 1
ATOM 1850 N N . ALA A 1 235 ? 6.179 -4.278 -7.143 1.00 91.88 235 ALA A N 1
ATOM 1851 C CA . ALA A 1 235 ? 6.827 -5.548 -7.466 1.00 91.88 235 ALA A CA 1
ATOM 1852 C C . ALA A 1 235 ? 6.881 -5.812 -8.977 1.00 91.88 235 ALA A C 1
ATOM 1854 O O . ALA A 1 235 ? 7.885 -6.323 -9.477 1.00 91.88 235 ALA A O 1
ATOM 1855 N N . PHE A 1 236 ? 5.846 -5.408 -9.712 1.00 90.56 236 PHE A N 1
ATOM 1856 C CA . PHE A 1 236 ? 5.800 -5.515 -11.166 1.00 90.56 236 PHE A CA 1
ATOM 1857 C C . PHE A 1 236 ? 6.444 -4.306 -11.859 1.00 90.56 236 PHE A C 1
ATOM 1859 O O . PHE A 1 236 ? 7.332 -4.465 -12.699 1.00 90.56 236 PHE A O 1
ATOM 1866 N N . TRP A 1 237 ? 6.055 -3.084 -11.485 1.00 91.50 237 TRP A N 1
ATOM 1867 C CA . TRP A 1 237 ? 6.462 -1.868 -12.197 1.00 91.50 237 TRP A CA 1
ATOM 1868 C C . TRP A 1 237 ? 7.937 -1.488 -12.032 1.00 91.50 237 TRP A C 1
ATOM 1870 O O . TRP A 1 237 ? 8.434 -0.670 -12.813 1.00 91.50 237 TRP A O 1
ATOM 1880 N N . LYS A 1 238 ? 8.665 -2.097 -11.086 1.00 91.44 238 LYS A N 1
ATOM 1881 C CA . LYS A 1 238 ? 10.120 -1.910 -10.925 1.00 91.44 238 LYS A CA 1
ATOM 1882 C C . LYS A 1 238 ? 10.918 -2.261 -12.186 1.00 91.44 238 LYS A C 1
ATOM 1884 O O . LYS A 1 238 ? 11.978 -1.676 -12.410 1.00 91.44 238 LYS A O 1
ATOM 1889 N N . ASP A 1 239 ? 10.436 -3.208 -12.994 1.00 87.19 239 ASP A N 1
ATOM 1890 C CA . ASP A 1 239 ? 11.200 -3.771 -14.110 1.00 87.19 239 ASP A CA 1
ATOM 1891 C C . ASP A 1 239 ? 10.934 -3.032 -15.411 1.00 87.19 239 ASP A C 1
ATOM 1893 O O . ASP A 1 239 ? 9.784 -2.890 -15.826 1.00 87.19 239 ASP A O 1
ATOM 1897 N N . PHE A 1 240 ? 11.991 -2.676 -16.144 1.00 83.88 240 PHE A N 1
ATOM 1898 C CA . PHE A 1 240 ? 11.851 -1.985 -17.430 1.00 83.88 240 PHE A CA 1
ATOM 1899 C C . PHE A 1 240 ? 10.956 -2.733 -18.441 1.00 83.88 240 PHE A C 1
ATOM 1901 O O . PHE A 1 240 ? 10.200 -2.117 -19.191 1.00 83.88 240 PHE A O 1
ATOM 1908 N N . SER A 1 241 ? 10.937 -4.069 -18.398 1.00 74.88 241 SER A N 1
ATOM 1909 C CA . SER A 1 241 ? 10.105 -4.903 -19.275 1.00 74.88 241 SER A CA 1
ATOM 1910 C C . SER A 1 241 ? 8.606 -4.891 -18.956 1.00 74.88 241 SER A C 1
ATOM 1912 O O . SER A 1 241 ? 7.834 -5.453 -19.727 1.00 74.88 241 SER A O 1
ATOM 1914 N N . ALA A 1 242 ? 8.182 -4.290 -17.841 1.00 70.12 242 ALA A N 1
ATOM 1915 C CA . ALA A 1 242 ? 6.771 -4.189 -17.465 1.00 70.12 242 ALA A CA 1
ATOM 1916 C C . ALA A 1 242 ? 5.950 -3.282 -18.406 1.00 70.12 242 ALA A C 1
ATOM 1918 O O . ALA A 1 242 ? 4.724 -3.383 -18.443 1.00 70.12 242 ALA A O 1
ATOM 1919 N N . LEU A 1 243 ? 6.599 -2.417 -19.199 1.00 67.50 243 LEU A N 1
ATOM 1920 C CA . LEU A 1 243 ? 5.910 -1.595 -20.196 1.00 67.50 243 LEU A CA 1
ATOM 1921 C C . LEU A 1 243 ? 5.464 -2.456 -21.373 1.00 67.50 243 LEU A C 1
ATOM 1923 O O . LEU A 1 243 ? 6.250 -2.821 -22.247 1.00 67.50 243 LEU A O 1
ATOM 1927 N N . ASN A 1 244 ? 4.171 -2.754 -21.401 1.00 66.31 244 ASN A N 1
ATOM 1928 C CA . ASN A 1 244 ? 3.496 -3.260 -22.585 1.00 66.31 244 ASN A CA 1
ATOM 1929 C C . ASN A 1 244 ? 2.764 -2.111 -23.305 1.00 66.31 244 ASN A C 1
ATOM 1931 O O . ASN A 1 244 ? 2.440 -1.102 -22.678 1.00 66.31 244 ASN A O 1
ATOM 1935 N N . PRO A 1 245 ? 2.428 -2.261 -24.600 1.00 62.03 245 PRO A N 1
ATOM 1936 C CA . PRO A 1 245 ? 1.717 -1.228 -25.361 1.00 62.03 245 PRO A CA 1
ATOM 1937 C C . PRO A 1 245 ? 0.362 -0.801 -24.775 1.00 62.03 245 PRO A C 1
ATOM 1939 O O . PRO A 1 245 ? -0.185 0.219 -25.183 1.00 62.03 245 PRO A O 1
ATOM 1942 N N . ARG A 1 246 ? -0.213 -1.592 -23.858 1.00 64.75 246 ARG A N 1
ATOM 1943 C CA . ARG A 1 246 ? -1.485 -1.302 -23.186 1.00 64.75 246 ARG A CA 1
ATOM 1944 C C . ARG A 1 246 ? -1.312 -0.654 -21.814 1.00 64.75 246 ARG A C 1
ATOM 1946 O O . ARG A 1 246 ? -2.318 -0.271 -21.228 1.00 64.75 246 ARG A O 1
ATOM 1953 N N . MET A 1 247 ? -0.080 -0.537 -21.311 1.00 69.38 247 MET A N 1
ATOM 1954 C CA . MET A 1 247 ? 0.239 -0.039 -19.968 1.00 69.38 247 MET A CA 1
ATOM 1955 C C . MET A 1 247 ? -0.515 -0.771 -18.841 1.00 69.38 247 MET A C 1
ATOM 1957 O O . MET A 1 247 ? -0.714 -0.215 -17.763 1.00 69.38 247 MET A O 1
ATOM 1961 N N . GLY A 1 248 ? -0.957 -2.006 -19.100 1.00 74.69 248 GLY A N 1
ATOM 1962 C CA . GLY A 1 248 ? -1.755 -2.805 -18.172 1.00 74.69 248 GLY A CA 1
ATOM 1963 C C . GLY A 1 248 ? -0.899 -3.703 -17.288 1.00 74.69 248 GLY A C 1
ATOM 1964 O O . GLY A 1 248 ? 0.207 -4.084 -17.668 1.00 74.69 248 GLY A O 1
ATOM 1965 N N . GLU A 1 249 ? -1.415 -4.060 -16.121 1.00 82.31 249 GLU A N 1
ATOM 1966 C CA . GLU A 1 249 ? -0.820 -5.094 -15.274 1.00 82.31 249 GLU A CA 1
ATOM 1967 C C . GLU A 1 249 ? -1.225 -6.494 -15.752 1.00 82.31 249 GLU A C 1
ATOM 1969 O O . GLU A 1 249 ? -2.304 -6.653 -16.329 1.00 82.31 249 GLU A O 1
ATOM 1974 N N . PRO A 1 250 ? -0.379 -7.514 -15.533 1.00 81.12 250 PRO A N 1
ATOM 1975 C CA . PRO A 1 250 ? -0.728 -8.895 -15.823 1.00 81.12 250 PRO A CA 1
ATOM 1976 C C . PRO A 1 250 ? -1.758 -9.439 -14.828 1.00 81.12 250 PRO A C 1
ATOM 1978 O O . PRO A 1 250 ? -1.941 -8.915 -13.729 1.00 81.12 250 PRO A O 1
ATOM 1981 N N . TYR A 1 251 ? -2.363 -10.569 -15.188 1.00 82.19 251 TYR A N 1
ATOM 1982 C CA . TYR A 1 251 ? -3.087 -11.394 -14.225 1.00 82.19 251 TYR A CA 1
ATOM 1983 C C . TYR A 1 251 ? -2.097 -12.195 -13.367 1.00 82.19 251 TYR A C 1
ATOM 1985 O O . TYR A 1 251 ? -1.125 -12.754 -13.881 1.00 82.19 251 TYR A O 1
ATOM 1993 N N . HIS A 1 252 ? -2.363 -12.317 -12.068 1.00 82.06 252 HIS A N 1
ATOM 1994 C CA . HIS A 1 252 ? -1.610 -13.214 -11.194 1.00 82.06 252 HIS A CA 1
ATOM 1995 C C . HIS A 1 252 ? -2.352 -14.548 -11.028 1.00 82.06 252 HIS A C 1
ATOM 1997 O O . HIS A 1 252 ? -3.529 -14.586 -10.688 1.00 82.06 252 HIS A O 1
ATOM 2003 N N . GLY A 1 253 ? -1.679 -15.675 -11.253 1.00 80.06 253 GLY A N 1
ATOM 2004 C CA . GLY A 1 253 ? -2.264 -17.008 -11.103 1.00 80.06 253 GLY A CA 1
ATOM 2005 C C . GLY A 1 253 ? -3.589 -17.195 -11.858 1.00 80.06 253 GLY A C 1
ATOM 2006 O O . GLY A 1 253 ? -3.658 -17.136 -13.085 1.00 80.06 253 GLY A O 1
ATOM 2007 N N . ASN A 1 254 ? -4.646 -17.460 -11.095 1.00 80.81 254 ASN A N 1
ATOM 2008 C CA . ASN A 1 254 ? -5.995 -17.677 -11.610 1.00 80.81 254 ASN A CA 1
ATOM 2009 C C . ASN A 1 254 ? -6.885 -16.435 -11.460 1.00 80.81 254 ASN A C 1
ATOM 2011 O O . ASN A 1 254 ? -8.104 -16.564 -11.558 1.00 80.81 254 ASN A O 1
ATOM 2015 N N . ASP A 1 255 ? -6.321 -15.265 -11.177 1.00 83.62 255 ASP A N 1
ATOM 2016 C CA . ASP A 1 255 ? -7.096 -14.061 -10.903 1.00 83.62 255 ASP A CA 1
ATOM 2017 C C . ASP A 1 255 ? -7.855 -13.584 -12.146 1.00 83.62 255 ASP A C 1
ATOM 2019 O O . ASP A 1 255 ? -7.426 -13.752 -13.288 1.00 83.62 255 ASP A O 1
ATOM 2023 N N . LEU A 1 256 ? -9.026 -12.994 -11.915 1.00 78.56 256 LEU A N 1
ATOM 2024 C CA . LEU A 1 256 ? -9.903 -12.441 -12.952 1.00 78.56 256 LEU A CA 1
ATOM 2025 C C . LEU A 1 256 ? -9.862 -10.910 -13.006 1.00 78.56 256 LEU A C 1
ATOM 2027 O O . LEU A 1 256 ? -10.600 -10.300 -13.787 1.00 78.56 256 LEU A O 1
ATOM 2031 N N . GLU A 1 257 ? -9.021 -10.284 -12.186 1.00 81.06 257 GLU A N 1
ATOM 2032 C CA . GLU A 1 257 ? -8.851 -8.835 -12.090 1.00 81.06 257 GLU A CA 1
ATOM 2033 C C . GLU A 1 257 ? -7.394 -8.476 -12.418 1.00 81.06 257 GLU A C 1
ATOM 2035 O O . GLU A 1 257 ? -6.472 -9.096 -11.899 1.00 81.06 257 GLU A O 1
ATOM 2040 N N . MET A 1 258 ? -7.191 -7.502 -13.314 1.00 80.94 258 MET A N 1
ATOM 2041 C CA . MET A 1 258 ? -5.860 -6.965 -13.651 1.00 80.94 258 MET A CA 1
ATOM 2042 C C . MET A 1 258 ? -5.525 -5.827 -12.685 1.00 80.94 258 MET A C 1
ATOM 2044 O O . MET A 1 258 ? -5.553 -4.657 -13.062 1.00 80.94 258 MET A O 1
ATOM 2048 N N . GLU A 1 259 ? -5.349 -6.192 -11.420 1.00 88.25 259 GLU A N 1
ATOM 2049 C CA . GLU A 1 259 ? -5.056 -5.280 -10.316 1.00 88.25 259 GLU A CA 1
ATOM 2050 C C . GLU A 1 259 ? -4.161 -6.047 -9.326 1.00 88.25 259 GLU A C 1
ATOM 2052 O O . GLU A 1 259 ? -4.621 -6.898 -8.553 1.00 88.25 259 GLU A O 1
ATOM 2057 N N . LEU A 1 260 ? -2.846 -5.860 -9.451 1.00 91.12 260 LEU A N 1
ATOM 2058 C CA . LEU A 1 260 ? -1.860 -6.648 -8.712 1.00 91.12 260 LEU A CA 1
ATOM 2059 C C . LEU A 1 260 ? -1.823 -6.309 -7.222 1.00 91.12 260 LEU A C 1
ATOM 2061 O O . LEU A 1 260 ? -1.521 -7.187 -6.413 1.00 91.12 260 LEU A O 1
ATOM 2065 N N . GLY A 1 261 ? -2.158 -5.079 -6.843 1.00 94.25 261 GLY A N 1
ATOM 2066 C CA . GLY A 1 261 ? -2.255 -4.666 -5.448 1.00 94.25 261 GLY A CA 1
ATOM 2067 C C . GLY A 1 261 ? -3.363 -5.410 -4.704 1.00 94.25 261 GLY A C 1
ATOM 2068 O O . GLY A 1 261 ? -3.135 -5.964 -3.629 1.00 94.25 261 GLY A O 1
ATOM 2069 N N . ASP A 1 262 ? -4.545 -5.505 -5.303 1.00 93.00 262 ASP A N 1
ATOM 2070 C CA . ASP A 1 262 ? -5.693 -6.265 -4.823 1.00 93.00 262 ASP A CA 1
ATOM 2071 C C . ASP A 1 262 ? -5.375 -7.755 -4.799 1.00 93.00 262 ASP A C 1
ATOM 2073 O O . ASP A 1 262 ? -5.693 -8.425 -3.821 1.00 93.00 262 ASP A O 1
ATOM 2077 N N . SER A 1 263 ? -4.685 -8.261 -5.822 1.00 92.44 263 SER A N 1
ATOM 2078 C CA . SER A 1 263 ? -4.233 -9.657 -5.878 1.00 92.44 263 SER A CA 1
ATOM 2079 C C . SER A 1 263 ? -3.291 -9.991 -4.716 1.00 92.44 263 SER A C 1
ATOM 2081 O O . SER A 1 263 ? -3.448 -11.014 -4.043 1.00 92.44 263 SER A O 1
ATOM 2083 N N . PHE A 1 264 ? -2.347 -9.097 -4.415 1.00 94.94 264 PHE A N 1
ATOM 2084 C CA . PHE A 1 264 ? -1.421 -9.256 -3.299 1.00 94.94 264 PHE A CA 1
ATOM 2085 C C . PHE A 1 264 ? -2.132 -9.194 -1.942 1.00 94.94 264 PHE A C 1
ATOM 2087 O O . PHE A 1 264 ? -1.945 -10.069 -1.093 1.00 94.94 264 PHE A O 1
ATOM 2094 N N . VAL A 1 265 ? -2.999 -8.199 -1.743 1.00 96.25 265 VAL A N 1
ATOM 2095 C CA . VAL A 1 265 ? -3.802 -8.062 -0.521 1.00 96.25 265 VAL A CA 1
ATOM 2096 C C . VAL A 1 265 ? -4.719 -9.273 -0.336 1.00 96.25 265 VAL A C 1
ATOM 2098 O O . VAL A 1 265 ? -4.766 -9.851 0.751 1.00 96.25 265 VAL A O 1
ATOM 2101 N N . ALA A 1 266 ? -5.387 -9.724 -1.397 1.00 93.00 266 ALA A N 1
ATOM 2102 C CA . ALA A 1 266 ? -6.213 -10.920 -1.372 1.00 93.00 266 ALA A CA 1
ATOM 2103 C C . ALA A 1 266 ? -5.394 -12.151 -0.980 1.00 93.00 266 ALA A C 1
ATOM 2105 O O . ALA A 1 266 ? -5.852 -12.945 -0.162 1.00 93.00 266 ALA A O 1
ATOM 2106 N N . ARG A 1 267 ? -4.166 -12.306 -1.488 1.00 91.75 267 ARG A N 1
ATOM 2107 C CA . ARG A 1 267 ? -3.298 -13.426 -1.101 1.00 91.75 267 ARG A CA 1
ATOM 2108 C C . ARG A 1 267 ? -2.980 -13.428 0.394 1.00 91.75 267 ARG A C 1
ATOM 2110 O O . ARG A 1 267 ? -2.987 -14.501 0.999 1.00 91.75 267 ARG A O 1
ATOM 2117 N N . ILE A 1 268 ? -2.730 -12.256 0.979 1.00 93.38 268 ILE A N 1
ATOM 2118 C CA . ILE A 1 268 ? -2.476 -12.086 2.419 1.00 93.38 268 ILE A CA 1
ATOM 2119 C C . ILE A 1 268 ? -3.713 -12.471 3.240 1.00 93.38 268 ILE A C 1
ATOM 2121 O O . ILE A 1 268 ? -3.593 -13.165 4.248 1.00 93.38 268 ILE A O 1
ATOM 2125 N N . PHE A 1 269 ? -4.902 -12.053 2.800 1.00 91.44 269 PHE A N 1
ATOM 2126 C CA . PHE A 1 269 ? -6.157 -12.224 3.539 1.00 91.44 269 PHE A CA 1
ATOM 2127 C C . PHE A 1 269 ? -7.061 -13.336 2.978 1.00 91.44 269 PHE A C 1
ATOM 2129 O O . PHE A 1 269 ? -8.285 -13.268 3.081 1.00 91.44 269 PHE A O 1
ATOM 2136 N N . GLY A 1 270 ? -6.477 -14.381 2.385 1.00 88.12 270 GLY A N 1
ATOM 2137 C CA . GLY A 1 270 ? -7.208 -15.600 2.012 1.00 88.12 270 GLY A CA 1
ATOM 2138 C C . GLY A 1 270 ? -8.309 -15.403 0.961 1.00 88.12 270 GLY A C 1
ATOM 2139 O O . GLY A 1 270 ? -9.367 -16.019 1.057 1.00 88.12 270 GLY A O 1
ATOM 2140 N N . GLY A 1 271 ? -8.078 -14.541 -0.027 1.00 87.62 271 GLY A N 1
ATOM 2141 C CA . GLY A 1 271 ? -9.001 -14.245 -1.127 1.00 87.62 271 GLY A CA 1
ATOM 2142 C C . GLY A 1 271 ? -9.902 -13.031 -0.895 1.00 87.62 271 GLY A C 1
ATOM 2143 O O . GLY A 1 271 ? -10.835 -12.817 -1.669 1.00 87.62 271 GLY A O 1
ATOM 2144 N N . TRP A 1 272 ? -9.648 -12.233 0.144 1.00 88.88 272 TRP A N 1
ATOM 2145 C CA . TRP A 1 272 ? -10.473 -11.078 0.501 1.00 88.88 272 TRP A CA 1
ATOM 2146 C C . TRP A 1 272 ? -9.679 -9.776 0.488 1.00 88.88 272 TRP A C 1
ATOM 2148 O O . TRP A 1 272 ? -8.566 -9.707 0.993 1.00 88.88 272 TRP A O 1
ATOM 2158 N N . VAL A 1 273 ? -10.281 -8.717 -0.042 1.00 89.81 273 VAL A N 1
ATOM 2159 C CA . VAL A 1 273 ? -9.707 -7.370 -0.055 1.00 89.81 273 VAL A CA 1
ATOM 2160 C C . VAL A 1 273 ? -10.530 -6.482 0.877 1.00 89.81 273 VAL A C 1
ATOM 2162 O O . VAL A 1 273 ? -11.717 -6.268 0.600 1.00 89.81 273 VAL A O 1
ATOM 2165 N N . PRO A 1 274 ? -9.957 -5.978 1.984 1.00 88.56 274 PRO A N 1
ATOM 2166 C CA . PRO A 1 274 ? -10.641 -5.025 2.836 1.00 88.56 274 PRO A CA 1
ATOM 2167 C C . PRO A 1 274 ? -10.763 -3.670 2.133 1.00 88.56 274 PRO A C 1
ATOM 2169 O O . PRO A 1 274 ? -9.828 -3.176 1.507 1.00 88.56 274 PRO A O 1
ATOM 2172 N N . PHE A 1 275 ? -11.928 -3.053 2.253 1.00 82.12 275 PHE A N 1
ATOM 2173 C CA . PHE A 1 275 ? -12.241 -1.733 1.736 1.00 82.12 275 PHE A CA 1
ATOM 2174 C C . PHE A 1 275 ? -13.163 -1.018 2.731 1.00 82.12 275 PHE A C 1
ATOM 2176 O O . PHE A 1 275 ? -13.966 -1.661 3.404 1.00 82.12 275 PHE A O 1
ATOM 2183 N N . PRO A 1 276 ? -13.074 0.306 2.872 1.00 76.62 276 PRO A N 1
ATOM 2184 C CA . PRO A 1 276 ? -13.921 1.023 3.814 1.00 76.62 276 PRO A CA 1
ATOM 2185 C C . PRO A 1 276 ? -15.393 0.999 3.364 1.00 76.62 276 PRO A C 1
ATOM 2187 O O . PRO A 1 276 ? -15.694 1.098 2.171 1.00 76.62 276 PRO A O 1
ATOM 2190 N N . VAL A 1 277 ? -16.323 0.885 4.316 1.00 70.19 277 VAL A N 1
ATOM 2191 C CA . VAL A 1 277 ? -17.755 1.089 4.047 1.00 70.19 277 VAL A CA 1
ATOM 2192 C C . VAL A 1 277 ? -17.976 2.588 3.927 1.00 70.19 277 VAL A C 1
ATOM 2194 O O . VAL A 1 277 ? -17.900 3.299 4.919 1.00 70.19 277 VAL A O 1
ATOM 2197 N N . LEU A 1 278 ? -18.205 3.082 2.712 1.00 67.69 278 LEU A N 1
ATOM 2198 C CA . LEU A 1 278 ? -18.280 4.517 2.450 1.00 67.69 278 LEU A CA 1
ATOM 2199 C C . LEU A 1 278 ? -19.607 4.903 1.808 1.00 67.69 278 LEU A C 1
ATOM 2201 O O . LEU A 1 278 ? -20.015 4.312 0.807 1.00 67.69 278 LEU A O 1
ATOM 2205 N N . ASP A 1 279 ? -20.204 5.988 2.297 1.00 63.75 279 ASP A N 1
ATOM 2206 C CA . ASP A 1 279 ? -20.941 6.884 1.410 1.00 63.75 279 ASP A CA 1
ATOM 2207 C C . ASP A 1 279 ? -19.910 7.729 0.641 1.00 63.75 279 ASP A C 1
ATOM 2209 O O . ASP A 1 279 ? -19.173 8.529 1.219 1.00 63.75 279 ASP A O 1
ATOM 2213 N N . ALA A 1 280 ? -19.808 7.513 -0.672 1.00 61.22 280 ALA A N 1
ATOM 2214 C CA . ALA A 1 280 ? -18.768 8.116 -1.507 1.00 61.22 280 ALA A CA 1
ATOM 2215 C C . ALA A 1 280 ? -18.772 9.656 -1.451 1.00 61.22 280 ALA A C 1
ATOM 2217 O O . ALA A 1 280 ? -17.710 10.282 -1.528 1.00 61.22 280 ALA A O 1
ATOM 2218 N N . ASP A 1 281 ? -19.949 10.265 -1.279 1.00 61.88 281 ASP A N 1
ATOM 2219 C CA . ASP A 1 281 ? -20.090 11.718 -1.193 1.00 61.88 281 ASP A CA 1
ATOM 2220 C C . ASP A 1 281 ? -19.747 12.255 0.205 1.00 61.88 281 ASP A C 1
ATOM 2222 O O . ASP A 1 281 ? -19.303 13.400 0.337 1.00 61.88 281 ASP A O 1
ATOM 2226 N N . SER A 1 282 ? -19.943 11.473 1.271 1.00 63.69 282 SER A N 1
ATOM 2227 C CA . SER A 1 282 ? -19.541 11.863 2.629 1.00 63.69 282 SER A CA 1
ATOM 2228 C C . SER A 1 282 ? -18.032 11.708 2.822 1.00 63.69 282 SER A C 1
ATOM 2230 O O . SER A 1 282 ? -17.389 12.641 3.303 1.00 63.69 282 SER A O 1
ATOM 2232 N N . PHE A 1 283 ? -17.447 10.610 2.334 1.00 68.38 283 PHE A N 1
ATOM 2233 C CA . PHE A 1 283 ? -16.033 10.290 2.529 1.00 68.38 283 PHE A CA 1
ATOM 2234 C C . PHE A 1 283 ? -15.103 11.303 1.858 1.00 68.38 283 PHE A C 1
ATOM 2236 O O . PHE A 1 283 ? -14.111 11.723 2.446 1.00 68.38 283 PHE A O 1
ATOM 2243 N N . ARG A 1 284 ? -15.455 11.783 0.657 1.00 67.62 284 ARG A N 1
ATOM 2244 C CA . ARG A 1 284 ? -14.691 12.842 -0.030 1.00 67.62 284 ARG A CA 1
ATOM 2245 C C . ARG A 1 284 ? -14.679 14.172 0.724 1.00 67.62 284 ARG A C 1
ATOM 2247 O O . ARG A 1 284 ? -13.751 14.956 0.556 1.00 67.62 284 ARG A O 1
ATOM 2254 N N . ARG A 1 285 ? -15.715 14.450 1.521 1.00 65.44 285 ARG A N 1
ATOM 2255 C CA . ARG A 1 285 ? -15.837 15.687 2.312 1.00 65.44 285 ARG A CA 1
ATOM 2256 C C . ARG A 1 285 ? -15.222 15.542 3.699 1.00 65.44 285 ARG A C 1
ATOM 2258 O O . ARG A 1 285 ? -14.660 16.503 4.214 1.00 65.44 285 ARG A O 1
ATOM 2265 N N . CYS A 1 286 ? -15.346 14.362 4.295 1.00 67.56 286 CYS A N 1
ATOM 2266 C CA . CYS A 1 286 ? -14.797 14.020 5.595 1.00 67.56 286 CYS A CA 1
ATOM 2267 C C . CYS A 1 286 ? -14.402 12.534 5.584 1.00 67.56 286 CYS A C 1
ATOM 2269 O O . CYS A 1 286 ? -15.275 11.677 5.749 1.00 67.56 286 CYS A O 1
ATOM 2271 N N . PRO A 1 287 ? -13.116 12.211 5.361 1.00 69.81 287 PRO A N 1
ATOM 2272 C CA . PRO A 1 287 ? -12.639 10.836 5.365 1.00 69.81 287 PRO A CA 1
ATOM 2273 C C . PRO A 1 287 ? -12.747 10.272 6.785 1.00 69.81 287 PRO A C 1
ATOM 2275 O O . PRO A 1 287 ? -11.913 10.524 7.652 1.00 69.81 287 PRO A O 1
ATOM 2278 N N . SER A 1 288 ? -13.834 9.549 7.026 1.00 73.06 288 SER A N 1
ATOM 2279 C CA . SER A 1 288 ? -14.184 8.931 8.299 1.00 73.06 288 SER A CA 1
ATOM 2280 C C . SER A 1 288 ? -14.239 7.422 8.107 1.00 73.06 288 SER A C 1
ATOM 2282 O O . SER A 1 288 ? -14.853 6.940 7.157 1.00 73.06 288 SER A O 1
ATOM 2284 N N . PHE A 1 289 ? -13.624 6.682 9.028 1.00 76.62 289 PHE A N 1
ATOM 2285 C CA . PHE A 1 289 ? -13.614 5.213 9.027 1.00 76.62 289 PHE A CA 1
ATOM 2286 C C . PHE A 1 289 ? -14.609 4.627 10.043 1.00 76.62 289 PHE A C 1
ATOM 2288 O O . PHE A 1 289 ? -14.568 3.440 10.360 1.00 76.62 289 PHE A O 1
ATOM 2295 N N . ARG A 1 290 ? -15.530 5.461 10.546 1.00 74.81 290 ARG A N 1
ATOM 2296 C CA . ARG A 1 290 ? -16.559 5.102 11.542 1.00 74.81 290 ARG A CA 1
ATOM 2297 C C . ARG A 1 290 ? -17.585 4.097 11.049 1.00 74.81 290 ARG A C 1
ATOM 2299 O O . ARG A 1 290 ? -18.168 3.373 11.846 1.00 74.81 290 ARG A O 1
ATOM 2306 N N . ASP A 1 291 ? -17.836 4.065 9.749 1.00 71.19 291 ASP A N 1
ATOM 2307 C CA . ASP A 1 291 ? -18.847 3.171 9.184 1.00 71.19 291 ASP A CA 1
ATOM 2308 C C . ASP A 1 291 ? -18.336 1.722 9.080 1.00 71.19 291 ASP A C 1
ATOM 2310 O O . ASP A 1 291 ? -19.109 0.795 8.831 1.00 71.19 291 ASP A O 1
ATOM 2314 N N . GLY A 1 292 ? -17.050 1.517 9.381 1.00 72.12 292 GLY A N 1
ATOM 2315 C CA . GLY A 1 292 ? -16.403 0.220 9.438 1.00 72.12 292 GLY A CA 1
ATOM 2316 C C . GLY A 1 292 ? -15.770 -0.200 8.118 1.00 72.12 292 GLY A C 1
ATOM 2317 O O . GLY A 1 292 ? -15.572 0.592 7.191 1.00 72.12 292 GLY A O 1
ATOM 2318 N N . LEU A 1 293 ? -15.424 -1.480 8.055 1.00 76.44 293 LEU A N 1
ATOM 2319 C CA . LEU A 1 293 ? -14.742 -2.096 6.927 1.00 76.44 293 LEU A CA 1
ATOM 2320 C C . LEU A 1 293 ? -15.631 -3.144 6.292 1.00 76.44 293 LEU A C 1
ATOM 2322 O O . LEU A 1 293 ? -16.417 -3.811 6.956 1.00 76.44 293 LEU A O 1
ATOM 2326 N N . ALA A 1 294 ? -15.475 -3.315 4.997 1.00 78.81 294 ALA A N 1
ATOM 2327 C CA . ALA A 1 294 ? -16.035 -4.411 4.255 1.00 78.81 294 ALA A CA 1
ATOM 2328 C C . ALA A 1 294 ? -14.930 -5.202 3.566 1.00 78.81 294 ALA A C 1
ATOM 2330 O O . ALA A 1 294 ? -13.838 -4.711 3.331 1.00 78.81 294 ALA A O 1
ATOM 2331 N N . TRP A 1 295 ? -15.217 -6.456 3.272 1.00 82.19 295 TRP A N 1
ATOM 2332 C CA . TRP A 1 295 ? -14.326 -7.436 2.696 1.00 82.19 295 TRP A CA 1
ATOM 2333 C C . TRP A 1 295 ? -14.945 -7.862 1.381 1.00 82.19 295 TRP A C 1
ATOM 2335 O O . TRP A 1 295 ? -16.043 -8.429 1.330 1.00 82.19 295 TRP A O 1
ATOM 2345 N N . ARG A 1 296 ? -14.257 -7.522 0.298 1.00 84.81 296 ARG A N 1
ATOM 2346 C CA . ARG A 1 296 ? -14.653 -7.854 -1.064 1.00 84.81 296 ARG A CA 1
ATOM 2347 C C . ARG A 1 296 ? -13.933 -9.126 -1.463 1.00 84.81 296 ARG A C 1
ATOM 2349 O O . ARG A 1 296 ? -12.714 -9.191 -1.358 1.00 84.81 296 ARG A O 1
ATOM 2356 N N . GLN A 1 297 ? -14.675 -10.108 -1.954 1.00 84.62 297 GLN A N 1
ATOM 2357 C CA . GLN A 1 297 ? -14.061 -11.315 -2.491 1.00 84.62 297 GLN A CA 1
ATOM 2358 C C . GLN A 1 297 ? -13.291 -10.984 -3.775 1.00 84.62 297 GLN A C 1
ATOM 2360 O O . GLN A 1 297 ? -13.860 -10.390 -4.700 1.00 84.62 297 GLN A O 1
ATOM 2365 N N . HIS A 1 298 ? -12.017 -11.373 -3.819 1.00 86.44 298 HIS A N 1
ATOM 2366 C CA . HIS A 1 298 ? -11.192 -11.337 -5.025 1.00 86.44 298 HIS A CA 1
ATOM 2367 C C . HIS A 1 298 ? -11.611 -12.470 -5.953 1.00 86.44 298 HIS A C 1
ATOM 2369 O O . HIS A 1 298 ? -11.801 -13.608 -5.518 1.00 86.44 298 HIS A O 1
ATOM 2375 N N . LEU A 1 299 ? -11.811 -12.161 -7.231 1.00 83.81 299 LEU A N 1
ATOM 2376 C CA . LEU A 1 299 ? -12.348 -13.140 -8.169 1.00 83.81 299 LEU A CA 1
ATOM 2377 C C . LEU A 1 299 ? -11.232 -13.928 -8.848 1.00 83.81 299 LEU A C 1
ATOM 2379 O O . LEU A 1 299 ? -10.319 -13.354 -9.430 1.00 83.81 299 LEU A O 1
ATOM 2383 N N . THR A 1 300 ? -11.394 -15.247 -8.869 1.00 80.69 300 THR A N 1
ATOM 2384 C CA . THR A 1 300 ? -10.486 -16.202 -9.520 1.00 80.69 300 THR A CA 1
ATOM 2385 C C . THR A 1 300 ? -11.249 -17.135 -10.466 1.00 80.69 300 THR A C 1
ATOM 2387 O O . THR A 1 300 ? -12.473 -17.262 -10.372 1.00 80.69 300 THR A O 1
ATOM 2390 N N . LEU A 1 301 ? -10.547 -17.840 -11.356 1.00 76.94 301 LEU A N 1
ATOM 2391 C CA . LEU A 1 301 ? -11.122 -18.828 -12.281 1.00 76.94 301 LEU A CA 1
ATOM 2392 C C . LEU A 1 301 ? -11.896 -19.952 -11.571 1.00 76.94 301 LEU A C 1
ATOM 2394 O O . LEU A 1 301 ? -12.808 -20.523 -12.167 1.00 76.94 301 LEU A O 1
ATOM 2398 N N . GLU A 1 302 ? -11.597 -20.238 -10.300 1.00 75.44 302 GLU A N 1
ATOM 2399 C CA . GLU A 1 302 ? -12.316 -21.237 -9.490 1.00 75.44 302 GLU A CA 1
ATOM 2400 C C . GLU A 1 302 ? -13.795 -20.884 -9.288 1.00 75.44 302 GLU A C 1
ATOM 2402 O O . GLU A 1 302 ? -14.625 -21.764 -9.069 1.00 75.44 302 GLU A O 1
ATOM 2407 N N . HIS A 1 303 ? -14.152 -19.607 -9.436 1.00 70.69 303 HIS A N 1
ATOM 2408 C CA . HIS A 1 303 ? -15.531 -19.143 -9.332 1.00 70.69 303 HIS A CA 1
ATOM 2409 C C . HIS A 1 303 ? -16.387 -19.558 -10.544 1.00 70.69 303 HIS A C 1
ATOM 2411 O O . HIS A 1 303 ? -17.612 -19.454 -10.487 1.00 70.69 303 HIS A O 1
ATOM 2417 N N . GLY A 1 304 ? -15.772 -20.026 -11.640 1.00 58.94 304 GLY A N 1
ATOM 2418 C CA . GLY A 1 304 ? -16.426 -20.546 -12.847 1.00 58.94 304 GLY A CA 1
ATOM 2419 C C . GLY A 1 304 ? -17.115 -19.486 -13.716 1.00 58.94 304 GLY A C 1
ATOM 2420 O O . GLY A 1 304 ? -16.875 -19.415 -14.919 1.00 58.94 304 GLY A O 1
ATOM 2421 N N . VAL A 1 305 ? -17.950 -18.633 -13.120 1.00 59.00 305 VAL A N 1
ATOM 2422 C CA . VAL A 1 305 ? -18.644 -17.516 -13.772 1.00 59.00 305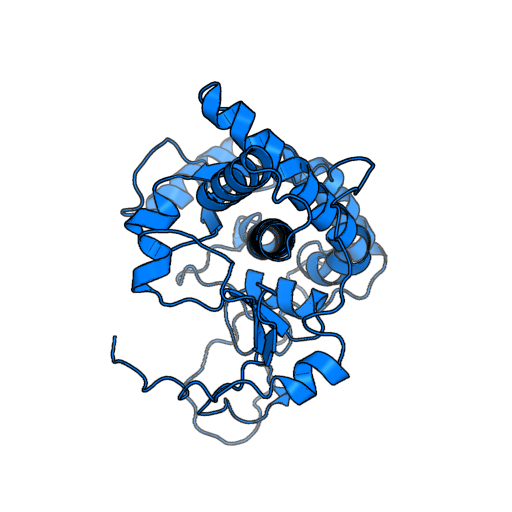 VAL A CA 1
ATOM 2423 C C . VAL A 1 305 ? -18.469 -16.271 -12.913 1.00 59.00 305 VAL A C 1
ATOM 2425 O O . VAL A 1 305 ? -18.703 -16.306 -11.706 1.00 59.00 305 VAL A O 1
ATOM 2428 N N . ARG A 1 306 ? -18.097 -15.141 -13.531 1.00 59.22 306 ARG A N 1
ATOM 2429 C CA . ARG A 1 306 ? -18.057 -13.849 -12.833 1.00 59.22 306 ARG A CA 1
ATOM 2430 C C . ARG A 1 306 ? -19.454 -13.558 -12.265 1.00 59.22 306 ARG A C 1
ATOM 2432 O O . ARG A 1 306 ? -20.394 -13.433 -13.053 1.00 59.22 306 ARG A O 1
ATOM 2439 N N . PRO A 1 307 ? -19.618 -13.439 -10.939 1.00 57.81 307 PRO A N 1
ATOM 2440 C CA . PRO A 1 307 ? -20.938 -13.269 -10.364 1.00 57.81 307 PRO A CA 1
ATOM 2441 C C . PRO A 1 307 ? -21.516 -11.907 -10.773 1.00 57.81 307 PRO A C 1
ATOM 2443 O O . PRO A 1 307 ? -20.814 -10.893 -10.762 1.00 57.81 307 PRO A O 1
ATOM 2446 N N . LEU A 1 308 ? -22.806 -11.888 -11.134 1.00 47.34 308 LEU A N 1
ATOM 2447 C CA . LEU A 1 308 ? -23.541 -10.659 -11.477 1.00 47.34 308 LEU A CA 1
ATOM 2448 C C . LEU A 1 308 ? -23.644 -9.695 -10.283 1.00 47.34 308 LEU A C 1
ATOM 2450 O O . LEU A 1 308 ? -23.744 -8.487 -10.475 1.00 47.34 308 LEU A O 1
ATOM 2454 N N . PHE A 1 309 ? -23.584 -10.231 -9.061 1.00 49.25 309 PHE A N 1
ATOM 2455 C CA . PHE A 1 309 ? -23.589 -9.485 -7.806 1.00 49.25 309 PHE A CA 1
ATOM 2456 C C . PHE A 1 309 ? -22.457 -9.990 -6.911 1.00 49.25 309 PHE A C 1
ATOM 2458 O O . PHE A 1 309 ? -22.294 -11.197 -6.755 1.00 49.25 309 PHE A O 1
ATOM 2465 N N . ARG A 1 310 ? -21.693 -9.080 -6.298 1.00 58.78 310 ARG A N 1
ATOM 2466 C CA . ARG A 1 310 ? -20.682 -9.432 -5.290 1.00 58.78 310 ARG A CA 1
ATOM 2467 C C . ARG A 1 310 ? -21.281 -9.278 -3.898 1.00 58.78 310 ARG A C 1
ATOM 2469 O O . ARG A 1 310 ? -21.854 -8.234 -3.585 1.00 58.78 310 ARG A O 1
ATOM 2476 N N . ALA A 1 311 ? -21.165 -10.319 -3.081 1.00 54.16 311 ALA A N 1
ATOM 2477 C CA . ALA A 1 311 ? -21.432 -10.215 -1.655 1.00 54.16 311 ALA A CA 1
ATOM 2478 C C . ALA A 1 311 ? -20.194 -9.619 -0.982 1.00 54.16 311 ALA A C 1
ATOM 2480 O O . ALA A 1 311 ? -19.074 -10.061 -1.236 1.00 54.16 311 ALA A O 1
ATOM 2481 N N . HIS A 1 312 ? -20.400 -8.600 -0.156 1.00 60.12 312 HIS A N 1
ATOM 2482 C CA . HIS A 1 312 ? -19.359 -8.038 0.691 1.00 60.12 312 HIS A CA 1
ATOM 2483 C C . HIS A 1 312 ? -19.735 -8.353 2.135 1.00 60.12 312 HIS A C 1
ATOM 2485 O O . HIS A 1 312 ? -20.876 -8.107 2.531 1.00 60.12 312 HIS A O 1
ATOM 2491 N N . TYR A 1 313 ? -18.802 -8.909 2.899 1.00 56.81 313 TYR A N 1
ATOM 2492 C CA . TYR A 1 313 ? -18.958 -9.008 4.348 1.00 56.81 313 TYR A CA 1
ATOM 2493 C C . TYR A 1 313 ? -18.471 -7.718 4.953 1.00 56.81 313 TYR A C 1
ATOM 2495 O O . TYR A 1 313 ? -17.481 -7.178 4.486 1.00 56.81 313 TYR A O 1
ATOM 2503 N N . SER A 1 314 ? -19.122 -7.208 5.975 1.00 52.47 314 SER A N 1
ATOM 2504 C CA . SER A 1 314 ? -18.679 -5.981 6.609 1.00 52.47 314 SER A CA 1
ATOM 2505 C C . SER A 1 314 ? -18.595 -6.172 8.114 1.00 52.47 314 SER A C 1
ATOM 2507 O O . SER A 1 314 ? -19.233 -7.071 8.657 1.00 52.47 314 SER A O 1
ATOM 2509 N N . ILE A 1 315 ? -17.762 -5.370 8.775 1.00 53.69 315 ILE A N 1
ATOM 2510 C CA . ILE A 1 315 ? -17.625 -5.241 10.228 1.00 53.69 315 ILE A CA 1
ATOM 2511 C C . ILE A 1 315 ? -17.771 -3.750 10.545 1.00 53.69 315 ILE A C 1
ATOM 2513 O O . ILE A 1 315 ? -17.020 -2.930 10.018 1.00 53.69 315 ILE A O 1
ATOM 2517 N N . ARG A 1 316 ? -18.797 -3.383 11.318 1.00 45.91 316 ARG A N 1
ATOM 2518 C CA . ARG A 1 316 ? -19.103 -1.985 11.662 1.00 45.91 316 ARG A CA 1
ATOM 2519 C C . ARG A 1 316 ? -18.164 -1.531 12.778 1.00 45.91 316 ARG A C 1
ATOM 2521 O O . ARG A 1 316 ? -17.902 -2.334 13.663 1.00 45.91 316 ARG A O 1
ATOM 2528 N N . ALA A 1 317 ? -17.742 -0.264 12.787 1.00 48.25 317 ALA A N 1
ATOM 2529 C CA . ALA A 1 317 ? -17.077 0.274 13.972 1.00 48.25 317 ALA A CA 1
ATOM 2530 C C . ALA A 1 317 ? -18.087 0.428 15.126 1.00 48.25 317 ALA A C 1
ATOM 2532 O O . ALA A 1 317 ? -19.172 0.995 14.944 1.00 48.25 317 ALA A O 1
ATOM 2533 N N . ALA A 1 318 ? -17.753 -0.084 16.304 1.00 50.09 318 ALA A N 1
ATOM 2534 C CA . ALA A 1 318 ? -18.476 0.147 17.541 1.00 50.09 318 ALA A CA 1
ATOM 2535 C C . ALA A 1 318 ? -18.513 1.655 17.841 1.00 50.09 318 ALA A C 1
ATOM 2537 O O . ALA A 1 318 ? -17.520 2.365 17.662 1.00 50.09 318 ALA A O 1
ATOM 2538 N N . GLN A 1 319 ? -19.693 2.134 18.243 1.00 47.47 319 GLN A N 1
ATOM 2539 C CA . GLN A 1 319 ? -19.925 3.524 18.647 1.00 47.47 319 GLN A CA 1
ATOM 2540 C C . GLN A 1 319 ? -19.558 3.746 20.108 1.00 47.47 319 GLN A C 1
ATOM 2542 O O . GLN A 1 319 ? -19.852 2.840 20.920 1.00 47.47 319 GLN A O 1
#

Organism: NCBI:txid41990

pLDDT: mean 77.71, std 19.55, range [25.44, 98.38]

Radius of gyration: 20.53 Å; chains: 1; bounding box: 53×47×53 Å

Secondary structure (DSSP, 8-state):
-------PPPPP-HHHHHHTTSS-----------SPPPGGG--B---SHHHHHHHHTTHHHHHHHHHHIIIIIHHHHGGGS--TTS-GGG---PPP--SS-----------B----SHHHHHHHHHIIIIIGGGTEEEEEESSIIIII--SEEEESS---S--STTTT-HHHHHHHHHHHHHTT-SS--EEEEEETHHHHHHHHHHHTT-TTSHHHHHHHHHHHHHHHHHHHHHHHHTSGGG--TT-PPPPBTTBSSS-HHHHHHHHHTTTEEEEE---HHHHTTS---TT-EEEEEPPBGGGSS--SS--EEEEPPP-